Protein AF-A0A5C7PS45-F1 (afdb_monomer_lite)

pLDDT: mean 83.54, std 17.99, range [31.47, 98.75]

Radius of gyration: 21.87 Å; chains: 1; bounding box: 62×46×68 Å

Foldseek 3Di:
DDDDDDDPVVVVVVVVVVVVVVPPPDDDDDAAEDEQVVQADPQAGVLVVCQVPGDAAHEYEYDKQDEHEYAAAHEDQHAYEYDWAADPDNTFHEDEYEAQAAHYEHFHQDQPDPRHHEYEGYEYHNPAADDDQPREPYEYLHAYEYYNYEQEHHNHESYEQAQADDVRGRHAHAAYEAELYEQEHYNYESYHAAHARRYQYEYENYEQEQYLAEPYEAHYAEEYEAYAYEYELWNQVAFWAFDPLFIKGFPAQFPDFPLDQPDDVPNVVTIDTQDHPPVNDRDDADSSHHHDDGRDGHGGYANAEYDDQYQYEHEAYEYDGDGDAHAHYLNYEYEEHDGHHDPNHNYDYDDYDDDDDDDDPPPPPD

Structure (mmCIF, N/CA/C/O backbone):
data_AF-A0A5C7PS45-F1
#
_entry.id   AF-A0A5C7PS45-F1
#
loop_
_atom_site.group_PDB
_atom_site.id
_atom_site.type_symbol
_atom_site.label_atom_id
_atom_site.label_alt_id
_atom_site.label_comp_id
_atom_site.label_asym_id
_atom_site.label_entity_id
_atom_site.label_seq_id
_atom_site.pdbx_PDB_ins_code
_atom_site.Cartn_x
_atom_site.Cartn_y
_atom_site.Cartn_z
_atom_site.occupancy
_atom_site.B_iso_or_equiv
_atom_site.auth_seq_id
_atom_site.auth_comp_id
_atom_site.auth_asym_id
_atom_site.auth_atom_id
_atom_site.pdbx_PDB_model_num
ATOM 1 N N . MET A 1 1 ? 30.225 -11.547 35.684 1.00 38.16 1 MET A N 1
ATOM 2 C CA . MET A 1 1 ? 28.758 -11.353 35.704 1.00 38.16 1 MET A CA 1
ATOM 3 C C . MET A 1 1 ? 28.116 -12.435 34.855 1.00 38.16 1 MET A C 1
ATOM 5 O O . MET A 1 1 ? 28.439 -12.517 33.679 1.00 38.16 1 MET A O 1
ATOM 9 N N . LYS A 1 2 ? 27.278 -13.297 35.442 1.00 32.62 2 LYS A N 1
ATOM 10 C CA . LYS A 1 2 ? 26.478 -14.285 34.702 1.00 32.62 2 LYS A CA 1
ATOM 11 C C . LYS A 1 2 ? 25.115 -13.656 34.415 1.00 32.62 2 LYS A C 1
ATOM 13 O O . LYS A 1 2 ? 24.395 -13.343 35.356 1.00 32.62 2 LYS A O 1
ATOM 18 N N . TRP A 1 3 ? 24.790 -13.440 33.144 1.00 31.47 3 TRP A N 1
ATOM 19 C CA . TRP A 1 3 ? 23.446 -13.046 32.722 1.00 31.47 3 TRP A CA 1
ATOM 20 C C . TRP A 1 3 ? 22.553 -14.290 32.775 1.00 31.47 3 TRP A C 1
ATOM 22 O O . TRP A 1 3 ? 22.766 -15.242 32.026 1.00 31.47 3 TRP A O 1
ATOM 32 N N . GLN A 1 4 ? 21.617 -14.321 33.723 1.00 42.94 4 GLN A N 1
ATOM 33 C CA . GLN A 1 4 ? 20.593 -15.361 33.813 1.00 42.94 4 GLN A CA 1
ATOM 34 C C . GLN A 1 4 ? 19.422 -14.999 32.892 1.00 42.94 4 GLN A C 1
ATOM 36 O O . GLN A 1 4 ? 19.023 -13.840 32.808 1.00 42.94 4 GLN A O 1
ATOM 41 N N . GLY A 1 5 ? 18.931 -16.002 32.161 1.00 48.25 5 GLY A N 1
ATOM 42 C CA . GLY A 1 5 ? 18.000 -15.852 31.050 1.00 48.25 5 GLY A CA 1
ATOM 43 C C . GLY A 1 5 ? 16.661 -15.234 31.437 1.00 48.25 5 GLY A C 1
ATOM 44 O O . GLY A 1 5 ? 15.916 -15.787 32.242 1.00 48.25 5 GLY A O 1
ATOM 45 N N . ALA A 1 6 ? 16.328 -14.123 30.782 1.00 43.66 6 ALA A N 1
ATOM 46 C CA . ALA A 1 6 ? 14.948 -13.694 30.652 1.00 43.66 6 ALA A CA 1
ATOM 47 C C . ALA A 1 6 ? 14.239 -14.661 29.694 1.00 43.66 6 ALA A C 1
ATOM 49 O O . ALA A 1 6 ? 14.651 -14.841 28.547 1.00 43.66 6 ALA A O 1
ATOM 50 N N . THR A 1 7 ? 13.191 -15.319 30.176 1.00 48.12 7 THR A N 1
ATOM 51 C CA . THR A 1 7 ? 12.320 -16.160 29.357 1.00 48.12 7 THR A CA 1
ATOM 52 C C . THR A 1 7 ? 11.587 -15.303 28.319 1.00 48.12 7 THR A C 1
ATOM 54 O O . THR A 1 7 ? 11.204 -14.164 28.589 1.00 48.12 7 THR A O 1
ATOM 57 N N . LEU A 1 8 ? 11.371 -15.855 27.119 1.00 44.28 8 LEU A N 1
ATOM 58 C CA . LEU A 1 8 ? 10.708 -15.193 25.980 1.00 44.28 8 LEU A CA 1
ATOM 59 C C . LEU A 1 8 ? 9.324 -14.595 26.312 1.00 44.28 8 LEU A C 1
ATOM 61 O O . LEU A 1 8 ? 8.883 -13.658 25.652 1.00 44.28 8 LEU A O 1
ATOM 65 N N . THR A 1 9 ? 8.659 -15.075 27.364 1.00 47.56 9 THR A N 1
ATOM 66 C CA . THR A 1 9 ? 7.394 -14.524 27.871 1.00 47.56 9 THR A CA 1
ATOM 67 C C . THR A 1 9 ? 7.539 -13.136 28.504 1.00 47.56 9 THR A C 1
ATOM 69 O O . THR A 1 9 ? 6.601 -12.346 28.441 1.00 47.56 9 THR A O 1
ATOM 72 N N . GLY A 1 10 ? 8.711 -12.785 29.044 1.00 35.62 10 GLY A N 1
ATOM 73 C CA . GLY A 1 10 ? 8.975 -11.452 29.597 1.00 35.62 10 GLY A CA 1
ATOM 74 C C . GLY A 1 10 ? 9.122 -10.364 28.528 1.00 35.62 10 GLY A C 1
ATOM 75 O O . GLY A 1 10 ? 8.715 -9.225 28.749 1.00 35.62 10 GLY A O 1
ATOM 76 N N . LEU A 1 11 ? 9.638 -10.705 27.341 1.00 38.78 11 LEU A N 1
ATOM 77 C CA . LEU A 1 11 ? 9.857 -9.733 26.262 1.00 38.78 11 LEU A CA 1
ATOM 78 C C . LEU A 1 11 ? 8.542 -9.265 25.612 1.00 38.78 11 LEU A C 1
ATOM 80 O O . LEU A 1 11 ? 8.412 -8.094 25.263 1.00 38.78 11 LEU A O 1
ATOM 84 N N . ALA A 1 12 ? 7.546 -10.152 25.504 1.00 42.09 12 ALA A N 1
ATOM 85 C CA . ALA A 1 12 ? 6.223 -9.815 24.969 1.00 42.09 12 ALA A CA 1
ATOM 86 C C . ALA A 1 12 ? 5.455 -8.840 25.883 1.00 42.09 12 ALA A C 1
ATOM 88 O O . ALA A 1 12 ? 4.806 -7.912 25.401 1.00 42.09 12 ALA A O 1
ATOM 89 N N . VAL A 1 13 ? 5.594 -8.991 27.206 1.00 44.81 13 VAL A N 1
ATOM 90 C CA . VAL A 1 13 ? 5.000 -8.076 28.196 1.00 44.81 13 VAL A CA 1
ATOM 91 C C . VAL A 1 13 ? 5.688 -6.707 28.164 1.00 44.81 13 VAL A C 1
ATOM 93 O O . VAL A 1 13 ? 5.019 -5.684 28.285 1.00 44.81 13 VAL A O 1
ATOM 96 N N . ILE A 1 14 ? 7.003 -6.661 27.931 1.00 39.69 14 ILE A N 1
ATOM 97 C CA . ILE A 1 14 ? 7.761 -5.403 27.836 1.00 39.69 14 ILE A CA 1
ATOM 98 C C . ILE A 1 14 ? 7.433 -4.640 26.541 1.00 39.69 14 ILE A C 1
ATOM 100 O O . ILE A 1 14 ? 7.318 -3.418 26.585 1.00 39.69 14 ILE A O 1
ATOM 104 N N . MET A 1 15 ? 7.203 -5.326 25.416 1.00 42.59 15 MET A N 1
ATOM 105 C CA . MET A 1 15 ? 6.792 -4.693 24.150 1.00 42.59 15 MET A CA 1
ATOM 106 C C . MET A 1 15 ? 5.362 -4.128 24.226 1.00 42.59 15 MET A C 1
ATOM 108 O O . MET A 1 15 ? 5.131 -2.989 23.819 1.00 42.59 15 MET A O 1
ATOM 112 N N . ALA A 1 16 ? 4.424 -4.860 24.841 1.00 43.91 16 ALA A N 1
ATOM 113 C CA . ALA A 1 16 ? 3.079 -4.347 25.123 1.00 43.91 16 ALA A CA 1
ATOM 114 C C . ALA A 1 16 ? 3.107 -3.166 26.116 1.00 43.91 16 ALA A C 1
ATOM 116 O O . ALA A 1 16 ? 2.378 -2.187 25.954 1.00 43.91 16 ALA A O 1
ATOM 117 N N . ALA A 1 17 ? 4.004 -3.210 27.108 1.00 40.22 17 ALA A N 1
ATOM 118 C CA . ALA A 1 17 ? 4.204 -2.115 28.052 1.00 40.22 17 ALA A CA 1
ATOM 119 C C . ALA A 1 17 ? 4.862 -0.881 27.409 1.00 40.22 17 ALA A C 1
ATOM 121 O O . ALA A 1 17 ? 4.559 0.232 27.829 1.00 40.22 17 ALA A O 1
ATOM 122 N N . PHE A 1 18 ? 5.711 -1.035 26.385 1.00 41.31 18 PHE A N 1
ATOM 123 C CA . PHE A 1 18 ? 6.316 0.094 25.665 1.00 41.31 18 PHE A CA 1
ATOM 124 C C . PHE A 1 18 ? 5.315 0.806 24.744 1.00 41.31 18 PHE A C 1
ATOM 126 O O . PHE A 1 18 ? 5.336 2.033 24.662 1.00 41.31 18 PHE A O 1
ATOM 133 N N . ALA A 1 19 ? 4.385 0.062 24.133 1.00 46.75 19 ALA A N 1
ATOM 134 C CA . ALA A 1 19 ? 3.256 0.639 23.402 1.00 46.75 19 ALA A CA 1
ATOM 135 C C . ALA A 1 19 ? 2.286 1.397 24.334 1.00 46.75 19 ALA A C 1
ATOM 137 O O . ALA A 1 19 ? 1.741 2.430 23.955 1.00 46.75 19 ALA A O 1
ATOM 138 N N . ALA A 1 20 ? 2.117 0.934 25.578 1.00 44.28 20 ALA A N 1
ATOM 139 C CA . ALA A 1 20 ? 1.243 1.575 26.563 1.00 44.28 20 ALA A CA 1
ATOM 140 C C . ALA A 1 20 ? 1.893 2.758 27.317 1.00 44.28 20 ALA A C 1
ATOM 142 O O . ALA A 1 20 ? 1.200 3.708 27.686 1.00 44.28 20 ALA A O 1
ATOM 143 N N . ARG A 1 21 ? 3.215 2.745 27.559 1.00 40.50 21 ARG A N 1
ATOM 144 C CA . ARG A 1 21 ? 3.884 3.740 28.428 1.00 40.50 21 ARG A CA 1
ATOM 145 C C . ARG A 1 21 ? 3.955 5.151 27.853 1.00 40.50 21 ARG A C 1
ATOM 147 O O . ARG A 1 21 ? 3.977 6.099 28.630 1.00 40.50 21 ARG A O 1
ATOM 154 N N . ASN A 1 22 ? 3.943 5.311 26.532 1.00 45.28 22 ASN A N 1
ATOM 155 C CA . ASN A 1 22 ? 3.924 6.641 25.913 1.00 45.28 22 ASN A CA 1
ATOM 156 C C . ASN A 1 22 ? 2.526 7.292 25.899 1.00 45.28 22 ASN A C 1
ATOM 158 O O . ASN A 1 22 ? 2.398 8.429 25.454 1.00 45.28 22 ASN A O 1
ATOM 162 N N . TRP A 1 23 ? 1.490 6.609 26.405 1.00 45.97 23 TRP A N 1
ATOM 163 C CA . TRP A 1 23 ? 0.099 7.079 26.373 1.00 45.97 23 TRP A CA 1
ATOM 164 C C . TRP A 1 23 ? -0.382 7.695 27.704 1.00 45.97 23 TRP A C 1
ATOM 166 O O . TRP A 1 23 ? -1.391 8.391 27.740 1.00 45.97 23 TRP A O 1
ATOM 176 N N . GLN A 1 24 ? 0.320 7.494 28.824 1.00 39.88 24 GLN A N 1
ATOM 177 C CA . GLN A 1 24 ? -0.230 7.828 30.151 1.00 39.88 24 GLN A CA 1
ATOM 178 C C . GLN A 1 24 ? -0.159 9.302 30.577 1.00 39.88 24 GLN A C 1
ATOM 180 O O . GLN A 1 24 ? -0.665 9.640 31.645 1.00 39.88 24 GLN A O 1
ATOM 185 N N . ASN A 1 25 ? 0.394 10.203 29.768 1.00 42.62 25 ASN A N 1
ATOM 186 C CA . ASN A 1 25 ? 0.432 11.618 30.124 1.00 42.62 25 ASN A CA 1
ATOM 187 C C . ASN A 1 25 ? -0.616 12.396 29.314 1.00 42.62 25 ASN A C 1
ATOM 189 O O . ASN A 1 25 ? -0.361 12.683 28.152 1.00 42.62 25 ASN A O 1
ATOM 193 N N . THR A 1 26 ? -1.724 12.759 29.989 1.00 48.12 26 THR A N 1
ATOM 194 C CA . THR A 1 26 ? -2.664 13.888 29.734 1.00 48.12 26 THR A CA 1
ATOM 195 C C . THR A 1 26 ? -4.142 13.651 29.336 1.00 48.12 26 THR A C 1
ATOM 197 O O . THR A 1 26 ? -4.731 14.544 28.730 1.00 48.12 26 THR A O 1
ATOM 200 N N . SER A 1 27 ? -4.843 12.585 29.763 1.00 46.34 27 SER A N 1
ATOM 201 C CA . SER A 1 27 ? -6.331 12.634 29.734 1.00 46.34 27 SER A CA 1
ATOM 202 C C . SER A 1 27 ? -7.033 11.913 30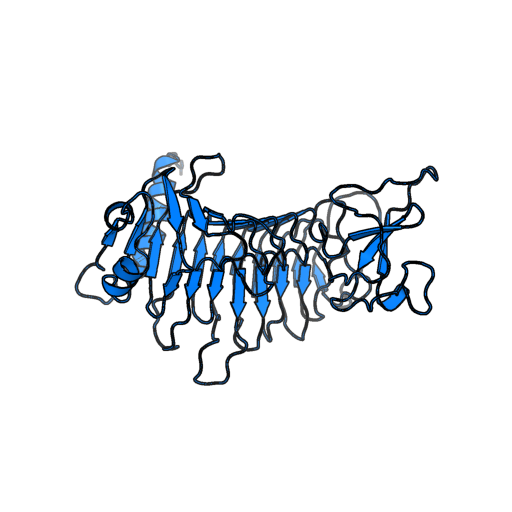.902 1.00 46.34 27 SER A C 1
ATOM 204 O O . SER A 1 27 ? -6.589 10.824 31.266 1.00 46.34 27 SER A O 1
ATOM 206 N N . PRO A 1 28 ? -8.110 12.475 31.512 1.00 52.91 28 PRO A N 1
ATOM 207 C CA . PRO A 1 28 ? -8.636 12.027 32.809 1.00 52.91 28 PRO A CA 1
ATOM 208 C C . PRO A 1 28 ? -9.680 10.901 32.754 1.00 52.91 28 PRO A C 1
ATOM 210 O O . PRO A 1 28 ? -10.207 10.529 33.798 1.00 52.91 28 PRO A O 1
ATOM 213 N N . LEU A 1 29 ? -10.003 10.338 31.588 1.00 51.06 29 LEU A N 1
ATOM 214 C CA . LEU A 1 29 ? -10.865 9.156 31.492 1.00 51.06 29 LEU A CA 1
ATOM 215 C C . LEU A 1 29 ? -10.304 8.195 30.440 1.00 51.06 29 LEU A C 1
ATOM 217 O O . LEU A 1 29 ? -9.906 8.656 29.367 1.00 51.06 29 LEU A O 1
ATOM 221 N N . PRO A 1 30 ? -10.261 6.877 30.718 1.00 63.25 30 PRO A N 1
ATOM 222 C CA . PRO A 1 30 ? -9.854 5.908 29.716 1.00 63.25 30 PRO A CA 1
ATOM 223 C C . PRO A 1 30 ? -10.794 6.036 28.510 1.00 63.25 30 PRO A C 1
ATOM 225 O O . PRO A 1 30 ? -12.012 6.144 28.697 1.00 63.25 30 PRO A O 1
ATOM 228 N N . PRO A 1 31 ? -10.259 6.075 27.280 1.00 73.19 31 PRO A N 1
ATOM 229 C CA . PRO A 1 31 ? -11.085 6.193 26.090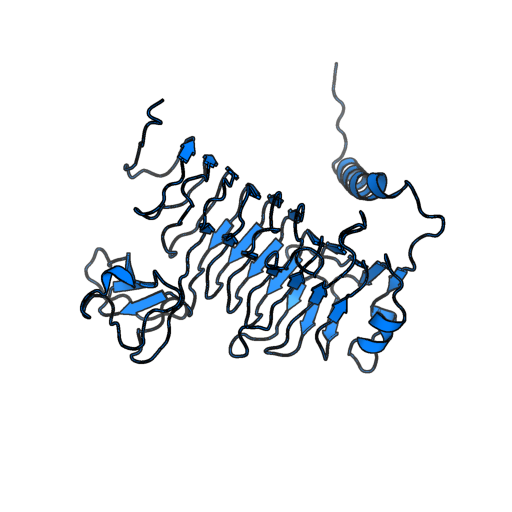 1.00 73.19 31 PRO A CA 1
ATOM 230 C C . PRO A 1 31 ? -12.139 5.083 26.070 1.00 73.19 31 PRO A C 1
ATOM 232 O O . PRO A 1 31 ? -11.858 3.939 26.425 1.00 73.19 31 PRO A O 1
ATOM 235 N N . LYS A 1 32 ? -13.372 5.425 25.675 1.00 85.06 32 LYS A N 1
ATOM 236 C CA . LYS A 1 32 ? -14.466 4.452 25.569 1.00 85.06 32 LYS A CA 1
ATOM 237 C C . LYS A 1 32 ? -14.036 3.337 24.612 1.00 85.06 32 LYS A C 1
ATOM 239 O O . LYS A 1 32 ? -13.832 3.589 23.422 1.00 85.06 32 LYS A O 1
ATOM 244 N N . THR A 1 33 ? -13.938 2.119 25.134 1.00 90.69 33 THR A N 1
ATOM 245 C CA . THR A 1 33 ? -13.694 0.918 24.334 1.00 90.69 33 THR A CA 1
ATOM 246 C C . THR A 1 33 ? -15.015 0.377 23.800 1.00 90.69 33 THR A C 1
ATOM 248 O O . THR A 1 33 ? -15.945 0.084 24.550 1.00 90.69 33 THR A O 1
ATOM 251 N N . ALA A 1 34 ? -15.094 0.249 22.485 1.00 92.38 34 ALA A N 1
ATOM 252 C CA . ALA A 1 34 ? -16.178 -0.343 21.731 1.00 92.38 34 ALA A CA 1
ATOM 253 C C . ALA A 1 34 ? -15.747 -1.736 21.252 1.00 92.38 34 ALA A C 1
ATOM 255 O O . ALA A 1 34 ? -14.860 -1.860 20.411 1.00 92.38 34 ALA A O 1
ATOM 256 N N . PHE A 1 35 ? -16.386 -2.790 21.758 1.00 95.38 35 PHE A N 1
ATOM 257 C CA . PHE A 1 35 ? -16.250 -4.121 21.163 1.00 95.38 35 PHE A CA 1
ATOM 258 C C . PHE A 1 35 ? -17.046 -4.166 19.862 1.00 95.38 35 PHE A C 1
ATOM 260 O O . PHE A 1 35 ? -18.246 -3.883 19.873 1.00 95.38 35 PHE A O 1
ATOM 267 N N . LEU A 1 36 ? -16.393 -4.499 18.746 1.00 95.38 36 LEU A N 1
ATOM 268 C CA . LEU A 1 36 ? -17.014 -4.440 17.420 1.00 95.38 36 LEU A CA 1
ATOM 269 C C . LEU A 1 36 ? -18.217 -5.389 17.294 1.00 95.38 36 LEU A C 1
ATOM 271 O O . LEU A 1 36 ? -19.176 -5.069 16.596 1.00 95.38 36 LEU A O 1
ATOM 275 N N . ASP A 1 37 ? -18.213 -6.498 18.038 1.00 96.00 37 ASP A N 1
ATOM 276 C CA . ASP A 1 37 ? -19.312 -7.473 18.098 1.00 96.00 37 ASP A CA 1
ATOM 277 C C . ASP A 1 37 ? -20.650 -6.842 18.512 1.00 96.00 37 ASP A C 1
ATOM 279 O O . ASP A 1 37 ? -21.701 -7.218 17.998 1.00 96.00 37 ASP A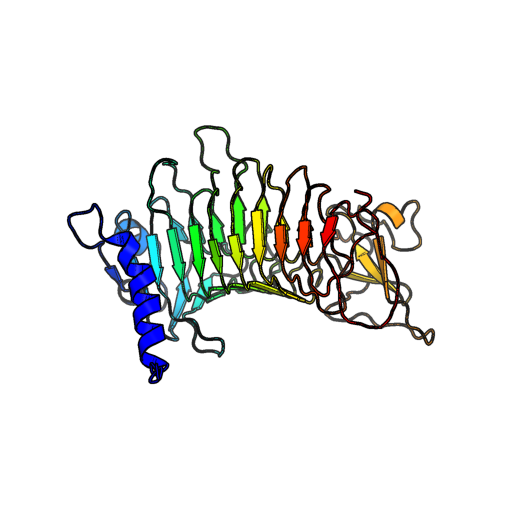 O 1
ATOM 283 N N . ASN A 1 38 ? -20.619 -5.812 19.364 1.00 96.38 38 ASN A N 1
ATOM 284 C CA . ASN A 1 38 ? -21.822 -5.108 19.827 1.00 96.38 38 ASN A CA 1
ATOM 285 C C . ASN A 1 38 ? -22.481 -4.242 18.739 1.00 96.38 38 ASN A C 1
ATOM 287 O O . ASN A 1 38 ? -23.581 -3.718 18.939 1.00 96.38 38 ASN A O 1
ATOM 291 N N . TYR A 1 39 ? -21.805 -4.079 17.603 1.00 96.31 39 TYR A N 1
ATOM 292 C CA . TYR A 1 39 ? -22.283 -3.346 16.435 1.00 96.31 39 TYR A CA 1
ATOM 293 C C . TYR A 1 39 ? -22.624 -4.289 15.280 1.00 96.31 39 TYR A C 1
ATOM 295 O O . TYR A 1 39 ? -22.857 -3.819 14.171 1.00 96.31 39 TYR A O 1
ATOM 303 N N . VAL A 1 40 ? -22.648 -5.607 15.502 1.00 96.06 40 VAL A N 1
ATOM 304 C CA . VAL A 1 40 ? -23.059 -6.577 14.486 1.00 96.06 40 VAL A CA 1
ATOM 305 C C . VAL A 1 40 ? -24.552 -6.860 14.614 1.00 96.06 40 VAL A C 1
ATOM 307 O O . VAL A 1 40 ? -25.042 -7.296 15.651 1.00 96.06 40 VAL A O 1
ATOM 310 N N . SER A 1 41 ? -25.280 -6.658 13.521 1.00 95.62 41 SER A N 1
ATOM 311 C CA . SER A 1 41 ? -26.713 -6.911 13.415 1.00 95.62 41 SER A CA 1
ATOM 312 C C . SER A 1 41 ? -27.002 -7.577 12.080 1.00 95.62 41 SER A C 1
ATOM 314 O O . SER A 1 41 ? -26.505 -7.156 11.035 1.00 95.62 41 SER A O 1
ATOM 316 N N . LYS A 1 42 ? -27.771 -8.672 12.107 1.00 95.12 42 LYS A N 1
ATOM 317 C CA . LYS A 1 42 ? -28.076 -9.486 10.913 1.00 95.12 42 LYS A CA 1
ATOM 318 C C . LYS A 1 42 ? -26.809 -9.920 10.148 1.00 95.12 42 LYS A C 1
ATOM 320 O O . LYS A 1 42 ? -26.791 -9.944 8.921 1.00 95.12 42 LYS A O 1
ATOM 325 N N . GLY A 1 43 ? -25.744 -10.241 10.890 1.00 94.25 43 GLY A N 1
ATOM 326 C CA . GLY A 1 43 ? -24.464 -10.709 10.346 1.00 94.25 43 GLY A CA 1
ATOM 327 C C . GLY A 1 43 ? -23.584 -9.623 9.716 1.00 94.25 43 GLY A C 1
ATOM 328 O O . GLY A 1 43 ? -22.617 -9.954 9.037 1.00 94.25 43 GLY A O 1
ATOM 329 N N . GLN A 1 44 ? -23.908 -8.342 9.900 1.00 96.25 44 GLN A N 1
ATOM 330 C CA . GLN A 1 44 ? -23.175 -7.221 9.307 1.00 96.25 44 GLN A CA 1
ATOM 331 C C . GLN A 1 44 ? -22.909 -6.133 10.343 1.00 96.25 44 GLN A C 1
ATOM 333 O O . GLN A 1 44 ? -23.703 -5.939 11.261 1.00 96.25 44 GLN A O 1
ATOM 338 N N . VAL A 1 45 ? -21.805 -5.406 10.187 1.00 96.75 45 VAL A N 1
ATOM 339 C CA . VAL A 1 45 ? -21.478 -4.270 11.054 1.00 96.75 45 VAL A CA 1
ATOM 340 C C . VAL A 1 45 ? -22.373 -3.076 10.716 1.00 96.75 45 VAL A C 1
ATOM 342 O O . VAL A 1 45 ? -22.452 -2.632 9.569 1.00 96.75 45 VAL A O 1
ATOM 345 N N . GLU A 1 46 ? -23.011 -2.508 11.733 1.00 97.06 46 GLU A N 1
ATOM 346 C CA . GLU A 1 46 ? -23.777 -1.265 11.680 1.00 97.06 46 GLU A CA 1
ATOM 347 C C . GLU A 1 46 ? -22.829 -0.051 11.695 1.00 97.06 46 GLU A C 1
ATOM 349 O O . GLU A 1 46 ? -22.735 0.684 12.679 1.00 97.06 46 GLU A O 1
ATOM 354 N N . SER A 1 47 ? -22.110 0.173 10.588 1.00 96.19 47 SER A N 1
ATOM 355 C CA . SER A 1 47 ? -21.082 1.222 10.452 1.00 96.19 47 SER A CA 1
ATOM 356 C C . SER A 1 47 ? -21.527 2.606 10.938 1.00 96.19 47 SER A C 1
ATOM 358 O O . SER A 1 47 ? -20.769 3.287 11.623 1.00 96.19 47 SER A O 1
ATOM 360 N N . ALA A 1 48 ? -22.755 3.025 10.614 1.00 96.31 48 ALA A N 1
ATOM 361 C CA . ALA A 1 48 ? -23.279 4.332 11.016 1.00 96.31 48 ALA A CA 1
ATOM 362 C C . ALA A 1 48 ? -23.402 4.468 12.542 1.00 96.31 48 ALA A C 1
ATOM 364 O O . ALA A 1 48 ? -23.036 5.501 13.100 1.00 96.31 48 ALA A O 1
ATOM 365 N N . ARG A 1 49 ? -23.867 3.411 13.218 1.00 96.75 49 ARG A N 1
ATOM 366 C CA . ARG A 1 49 ? -23.998 3.377 14.677 1.00 96.75 49 ARG A CA 1
ATOM 367 C C . ARG A 1 49 ? -22.627 3.388 15.349 1.00 96.75 49 ARG A C 1
ATOM 369 O O . ARG A 1 49 ? -22.404 4.188 16.251 1.00 96.75 49 ARG A O 1
ATOM 376 N N . LEU A 1 50 ? -21.695 2.566 14.858 1.00 96.19 50 LEU A N 1
ATOM 377 C CA . LEU A 1 50 ? -20.311 2.545 15.339 1.00 96.19 50 LEU A CA 1
ATOM 378 C C . LEU A 1 50 ? -19.672 3.938 15.276 1.00 96.19 50 LEU A C 1
ATOM 380 O O . LEU A 1 50 ? -19.143 4.417 16.274 1.00 96.19 50 LEU A O 1
ATOM 384 N N . LEU A 1 51 ? -19.752 4.605 14.122 1.00 95.06 51 LEU A N 1
ATOM 385 C CA . LEU A 1 51 ? -19.151 5.927 13.923 1.00 95.06 51 LEU A CA 1
ATOM 386 C C . LEU A 1 51 ? -19.823 7.023 14.768 1.00 95.06 51 LEU A C 1
ATOM 388 O O . LEU A 1 51 ? -19.143 7.944 15.222 1.00 95.06 51 LEU A O 1
ATOM 392 N N . ALA A 1 52 ? -21.137 6.930 14.998 1.00 95.44 52 ALA A N 1
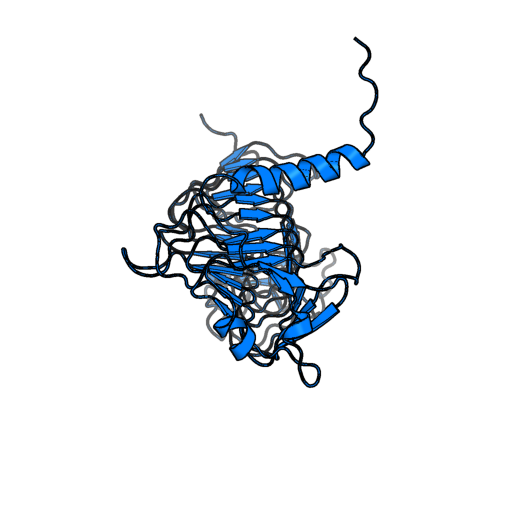ATOM 393 C CA . ALA A 1 52 ? -21.871 7.882 15.830 1.00 95.44 52 ALA A CA 1
ATOM 394 C C . ALA A 1 52 ? -21.526 7.748 17.324 1.00 95.44 52 ALA A C 1
ATOM 396 O O . ALA A 1 52 ? -21.379 8.754 18.018 1.00 95.44 52 ALA A O 1
ATOM 397 N N . GLU A 1 53 ? -21.375 6.516 17.818 1.00 95.31 53 GLU A N 1
ATOM 398 C CA . GLU A 1 53 ? -21.155 6.230 19.241 1.00 95.31 53 GLU A CA 1
ATOM 399 C C . GLU A 1 53 ? -19.681 6.271 19.678 1.00 95.31 53 GLU A C 1
ATOM 401 O O . GLU A 1 53 ? -19.405 6.264 20.889 1.00 95.31 53 GLU A O 1
ATOM 406 N N . LEU A 1 54 ? -18.745 6.288 18.722 1.00 92.81 54 LEU A N 1
ATOM 407 C CA . LEU A 1 54 ? -17.310 6.332 18.984 1.00 92.81 54 LEU A CA 1
ATOM 408 C C . LEU A 1 54 ? -16.845 7.780 19.269 1.00 92.81 54 LEU A C 1
ATOM 410 O O . LEU A 1 54 ? -16.972 8.668 18.407 1.00 92.81 54 LEU A O 1
ATOM 414 N N . PRO A 1 55 ? -16.312 8.060 20.473 1.00 92.19 55 PRO A N 1
ATOM 415 C CA . PRO A 1 55 ? -15.740 9.366 20.787 1.00 92.19 55 PRO A CA 1
ATOM 416 C C . PRO A 1 55 ? -14.381 9.559 20.098 1.00 92.19 55 PRO A C 1
ATOM 418 O O . PRO A 1 55 ? -13.803 8.611 19.568 1.00 92.19 55 PRO A O 1
ATOM 421 N N . ASP A 1 56 ? -13.862 10.789 20.116 1.00 90.38 56 ASP A N 1
ATOM 422 C CA . ASP A 1 56 ? -12.472 11.031 19.711 1.00 90.38 56 ASP A CA 1
ATOM 423 C C . ASP A 1 56 ? -11.515 10.302 20.662 1.00 90.38 56 ASP A C 1
ATOM 425 O O . ASP A 1 56 ? -11.729 10.282 21.875 1.00 90.38 56 ASP A O 1
ATOM 429 N N . GLY A 1 57 ? -10.506 9.645 20.096 1.00 90.06 57 GLY A N 1
ATOM 430 C CA . GLY A 1 57 ? -9.597 8.751 20.807 1.00 90.06 57 GLY A CA 1
ATOM 431 C C . GLY A 1 57 ? -10.226 7.411 21.195 1.00 90.06 57 GLY A C 1
ATOM 432 O O . GLY A 1 57 ? -9.619 6.664 21.959 1.00 90.06 57 GLY A O 1
ATOM 433 N N . GLY A 1 58 ? -11.435 7.100 20.713 1.00 92.81 58 GLY A N 1
ATOM 434 C CA . GLY A 1 58 ? -12.125 5.848 21.013 1.00 92.81 58 GLY A CA 1
ATOM 435 C C . GLY A 1 58 ? -11.343 4.616 20.549 1.00 92.81 58 GLY A C 1
ATOM 436 O O . GLY A 1 58 ? -10.590 4.662 19.575 1.00 92.81 58 GLY A O 1
ATOM 437 N N . VAL A 1 59 ? -11.547 3.492 21.238 1.00 95.50 59 VAL A N 1
ATOM 438 C CA . VAL A 1 59 ? -10.889 2.219 20.911 1.00 95.50 59 VAL A CA 1
ATOM 439 C C . VAL A 1 59 ? -11.920 1.255 20.338 1.00 95.50 59 VAL A C 1
ATOM 441 O O . VAL A 1 59 ? -12.934 1.004 20.978 1.00 95.50 59 VAL A O 1
ATOM 444 N N . ILE A 1 60 ? -11.669 0.688 19.163 1.00 96.81 60 ILE A N 1
ATOM 445 C CA . ILE A 1 60 ? -12.426 -0.430 18.598 1.00 96.81 60 ILE A CA 1
ATOM 446 C C . ILE A 1 60 ? -11.633 -1.705 18.863 1.00 96.81 60 ILE A C 1
ATOM 448 O O . ILE A 1 60 ? -10.538 -1.871 18.330 1.00 96.81 60 ILE A O 1
ATOM 452 N N . GLN A 1 61 ? -12.191 -2.616 19.654 1.00 97.06 61 GLN A N 1
ATOM 453 C CA . GLN A 1 61 ? -11.601 -3.925 19.913 1.00 97.06 61 GLN A CA 1
ATOM 454 C C . GLN A 1 61 ? -12.390 -5.007 19.176 1.00 97.06 61 GLN A C 1
ATOM 456 O O . GLN A 1 61 ? -13.611 -5.099 19.304 1.00 97.06 61 GLN A O 1
ATOM 461 N N . CYS A 1 62 ? -11.691 -5.819 18.394 1.00 96.12 62 CYS A N 1
ATOM 462 C CA . CYS A 1 62 ? -12.282 -6.906 17.623 1.00 96.12 62 CYS A CA 1
ATOM 463 C C . CYS A 1 62 ? -12.048 -8.252 18.308 1.00 96.12 62 CYS A C 1
ATOM 465 O O . CYS A 1 62 ? -11.040 -8.437 18.990 1.00 96.12 62 CYS A O 1
ATOM 467 N N . SER A 1 63 ? -12.939 -9.211 18.080 1.00 94.38 63 SER A N 1
ATOM 468 C CA . SER A 1 63 ? -12.737 -10.587 18.520 1.00 94.38 63 SER A CA 1
ATOM 469 C C . SER A 1 63 ? -11.702 -11.312 17.641 1.00 94.38 63 SER A C 1
ATOM 471 O O . SER A 1 63 ? -11.680 -11.119 16.418 1.00 94.38 63 SER A O 1
ATOM 473 N N . PRO A 1 64 ? -10.835 -12.166 18.225 1.00 91.81 64 PRO A N 1
ATOM 474 C CA . PRO A 1 64 ? -9.870 -12.952 17.462 1.00 91.81 64 PRO A CA 1
ATOM 475 C C . PRO A 1 64 ? -10.535 -13.812 16.386 1.00 91.81 64 PRO A C 1
ATOM 477 O O . PRO A 1 64 ? -11.643 -14.307 16.586 1.00 91.81 64 PRO A O 1
ATOM 480 N N . ALA A 1 65 ? -9.844 -14.018 15.258 1.00 88.94 65 ALA A N 1
ATOM 481 C CA . ALA A 1 65 ? -10.283 -14.890 14.161 1.00 88.94 65 ALA A CA 1
ATOM 482 C C . ALA A 1 65 ? -11.730 -14.655 13.669 1.00 88.94 65 ALA A C 1
ATOM 484 O O . ALA A 1 65 ? -12.369 -15.567 13.146 1.00 88.94 65 ALA A O 1
ATOM 485 N N . THR A 1 66 ? -12.255 -13.441 13.847 1.00 94.81 66 THR A N 1
ATOM 486 C CA . THR A 1 66 ? -13.628 -13.084 13.476 1.00 94.81 66 THR A CA 1
ATOM 487 C C . THR A 1 66 ? -13.646 -12.351 12.140 1.00 94.81 66 THR A C 1
ATOM 489 O O . THR A 1 66 ? -12.787 -11.509 11.872 1.00 94.81 66 THR A O 1
ATOM 492 N N . VAL A 1 67 ? -14.639 -12.667 11.303 1.00 95.88 67 VAL A N 1
ATOM 493 C CA . VAL A 1 67 ? -14.894 -11.976 10.035 1.00 95.88 67 VAL A CA 1
ATOM 494 C C . VAL A 1 67 ? -16.050 -11.000 10.223 1.00 95.88 67 VAL A C 1
ATOM 496 O O . VAL A 1 67 ? -17.190 -11.406 10.439 1.00 95.88 67 VAL A O 1
ATOM 499 N N . TYR A 1 68 ? -15.758 -9.712 10.097 1.00 97.38 68 TYR A N 1
ATOM 500 C CA . TYR A 1 68 ? -16.732 -8.631 10.139 1.00 97.38 68 TYR A CA 1
ATOM 501 C C . TYR A 1 68 ? -17.093 -8.206 8.720 1.00 97.38 68 TYR A C 1
ATOM 503 O O . TYR A 1 68 ? -16.227 -7.795 7.946 1.00 97.38 68 TYR A O 1
ATOM 511 N N . LEU A 1 69 ? -18.377 -8.312 8.376 1.00 97.62 69 LEU A N 1
ATOM 512 C CA . LEU A 1 69 ? -18.895 -7.919 7.068 1.00 97.62 69 LEU A CA 1
ATOM 513 C C . LEU A 1 69 ? -19.377 -6.469 7.108 1.00 97.62 69 LEU A C 1
ATOM 515 O O . LEU A 1 69 ? -20.304 -6.135 7.849 1.00 97.62 69 LEU A O 1
ATOM 519 N N . PHE A 1 70 ? -18.787 -5.622 6.274 1.00 97.06 70 PHE A N 1
ATOM 520 C CA . PHE A 1 70 ? -19.168 -4.222 6.130 1.00 97.06 70 PHE A CA 1
ATOM 521 C C . PHE A 1 70 ? -20.030 -4.025 4.880 1.00 97.06 70 PHE A C 1
ATOM 523 O O . PHE A 1 70 ? -19.792 -4.642 3.845 1.00 97.06 70 PHE A O 1
ATOM 530 N N . LYS A 1 71 ? -21.035 -3.143 4.959 1.00 95.38 71 LYS A N 1
ATOM 531 C CA . LYS A 1 71 ? -21.811 -2.701 3.780 1.00 95.38 71 LYS A CA 1
ATOM 532 C C . LYS A 1 71 ? -21.222 -1.478 3.096 1.00 95.38 71 LYS A C 1
ATOM 534 O O . LYS A 1 71 ? -21.502 -1.236 1.928 1.00 95.38 71 LYS A O 1
ATOM 539 N N . THR A 1 72 ? -20.483 -0.674 3.847 1.00 95.06 72 THR A N 1
ATOM 540 C CA . THR A 1 72 ? -19.980 0.626 3.413 1.00 95.06 72 THR A CA 1
ATOM 541 C C . THR A 1 72 ? -18.577 0.844 3.966 1.00 95.06 72 THR A C 1
ATOM 543 O O . THR A 1 72 ? -18.290 0.342 5.059 1.00 95.06 72 THR A O 1
ATOM 546 N N . PRO A 1 73 ? -17.735 1.637 3.280 1.00 95.38 73 PRO A N 1
ATOM 547 C CA . PRO A 1 73 ? -16.468 2.094 3.837 1.00 95.38 73 PRO A CA 1
ATOM 548 C C . PRO A 1 73 ? -16.658 2.771 5.199 1.00 95.38 73 PRO A C 1
ATOM 550 O O . PRO A 1 73 ? -17.677 3.431 5.433 1.00 95.38 73 PRO A O 1
ATOM 553 N N . LEU A 1 74 ? -15.661 2.671 6.076 1.00 96.62 74 LEU A N 1
ATOM 554 C CA . LEU A 1 74 ? -15.639 3.426 7.331 1.00 96.62 74 LEU A CA 1
ATOM 555 C C . LEU A 1 74 ? -14.864 4.723 7.147 1.00 96.62 74 LEU A C 1
ATOM 557 O O . LEU A 1 74 ? -13.728 4.710 6.680 1.00 96.62 74 LEU A O 1
ATOM 561 N N . ARG A 1 75 ? -15.460 5.841 7.559 1.00 95.88 75 ARG A N 1
ATOM 562 C CA . ARG A 1 75 ? -14.834 7.161 7.469 1.00 95.88 75 ARG A CA 1
ATOM 563 C C . ARG A 1 75 ? -14.685 7.759 8.858 1.00 95.88 75 ARG A C 1
ATOM 565 O O . ARG A 1 75 ? -15.663 8.211 9.449 1.00 95.88 75 ARG A O 1
ATOM 572 N N . PHE A 1 76 ? -13.463 7.751 9.369 1.00 93.75 76 PHE A N 1
ATOM 573 C CA . PHE A 1 76 ? -13.118 8.318 10.662 1.00 93.75 76 PHE A CA 1
ATOM 574 C C . PHE A 1 76 ? -12.650 9.763 10.488 1.00 93.75 76 PHE A C 1
ATOM 576 O O . PHE A 1 76 ? -11.653 10.049 9.824 1.00 93.75 76 PHE A O 1
ATOM 583 N N . THR A 1 77 ? -13.385 10.683 11.108 1.00 91.88 77 THR A N 1
ATOM 584 C CA . THR A 1 77 ? -13.028 12.108 11.215 1.00 91.88 77 THR A CA 1
ATOM 585 C C . THR A 1 77 ? -12.433 12.461 12.579 1.00 91.88 77 THR A C 1
ATOM 587 O O . THR A 1 77 ? -12.022 13.596 12.799 1.00 91.88 77 THR A O 1
ATOM 590 N N . LYS A 1 78 ? -12.372 11.480 13.484 1.00 89.69 78 LYS A N 1
ATOM 591 C CA . LYS A 1 78 ? -11.803 11.554 14.833 1.00 89.69 78 LYS A CA 1
ATOM 592 C C . LYS A 1 78 ? -10.651 10.552 14.937 1.00 89.69 78 LYS A C 1
ATOM 594 O O . LYS A 1 78 ? -10.608 9.613 14.143 1.00 89.69 78 LYS A O 1
ATOM 599 N N . SER A 1 79 ? -9.751 10.726 15.906 1.00 90.94 79 SER A N 1
ATOM 600 C CA . SER A 1 79 ? -8.752 9.692 16.201 1.00 90.94 79 SER A CA 1
ATOM 601 C C . SER A 1 79 ? -9.431 8.431 16.709 1.00 90.94 79 SER A C 1
ATOM 603 O O . SER A 1 79 ? -10.395 8.485 17.477 1.00 90.94 79 SER A O 1
ATOM 605 N N . VAL A 1 80 ? -8.917 7.295 16.261 1.00 93.88 80 VAL A N 1
ATOM 606 C CA . VAL A 1 80 ? -9.382 5.978 16.670 1.00 93.88 80 VAL A CA 1
ATOM 607 C C . VAL A 1 80 ? -8.199 5.034 16.802 1.00 93.88 80 VAL A C 1
ATOM 609 O O . VAL A 1 80 ? -7.250 5.083 16.017 1.00 93.88 80 VAL A O 1
ATOM 612 N N . THR A 1 81 ? -8.299 4.141 17.778 1.00 95.44 81 THR A N 1
ATOM 613 C CA . THR A 1 81 ? -7.428 2.976 17.898 1.00 95.44 81 THR A CA 1
ATOM 614 C C . THR A 1 81 ? -8.225 1.733 17.529 1.00 95.44 81 THR A C 1
ATOM 616 O O . THR A 1 81 ? -9.215 1.424 18.180 1.00 95.44 81 THR A O 1
ATOM 619 N N . ILE A 1 82 ? -7.817 1.013 16.491 1.00 96.44 82 ILE A N 1
ATOM 620 C CA . ILE A 1 82 ? -8.442 -0.226 16.026 1.00 96.44 82 ILE A CA 1
ATOM 621 C C . ILE A 1 82 ? -7.509 -1.382 16.371 1.00 96.44 82 ILE A C 1
ATOM 623 O O . ILE A 1 82 ? -6.387 -1.453 15.868 1.00 96.44 82 ILE A O 1
ATOM 627 N N . LEU A 1 83 ? -7.983 -2.286 17.222 1.00 96.62 83 LEU A N 1
ATOM 628 C CA . LEU A 1 83 ? -7.237 -3.438 17.707 1.00 96.62 83 LEU A CA 1
ATOM 629 C C . LEU A 1 83 ? -7.909 -4.717 17.227 1.00 96.62 83 LEU A C 1
ATOM 631 O O . LEU A 1 83 ? -9.009 -5.070 17.662 1.00 96.62 83 LEU A O 1
ATOM 635 N N . GLY A 1 84 ? -7.232 -5.400 16.319 1.00 94.75 84 GLY A N 1
ATOM 636 C CA . GLY A 1 84 ? -7.538 -6.758 15.918 1.00 94.75 84 GLY A CA 1
ATOM 637 C C . GLY A 1 84 ? -6.554 -7.761 16.487 1.00 94.75 84 GLY A C 1
ATOM 638 O O . GLY A 1 84 ? -5.709 -7.468 17.331 1.00 94.75 84 GLY A O 1
ATOM 639 N N . PHE A 1 85 ? -6.662 -8.966 15.957 1.00 89.88 85 PHE A N 1
ATOM 640 C CA . PHE A 1 85 ? -5.718 -10.044 16.168 1.00 89.88 85 PHE A CA 1
ATOM 641 C C . PHE A 1 85 ? -5.223 -10.477 14.801 1.00 89.88 85 PHE A C 1
ATOM 643 O O . PHE A 1 85 ? -6.013 -11.010 14.029 1.00 89.88 85 PHE A O 1
ATOM 650 N N . SER A 1 86 ? -3.945 -10.275 14.491 1.00 74.94 86 SER A N 1
ATOM 651 C CA . SER A 1 86 ? -3.337 -10.814 13.275 1.00 74.94 86 SER A CA 1
ATOM 652 C C . SER A 1 86 ? -2.273 -11.825 13.651 1.00 74.94 86 SER A C 1
ATOM 654 O O . SER A 1 86 ? -1.440 -11.593 14.525 1.00 74.94 86 SER A O 1
ATOM 656 N N . THR A 1 87 ? -2.322 -12.968 12.983 1.00 69.31 87 THR A N 1
ATOM 657 C CA . THR A 1 87 ? -1.220 -13.925 12.950 1.00 69.31 87 THR A CA 1
ATOM 658 C C . THR A 1 87 ? -0.969 -14.262 11.490 1.00 69.31 87 THR A C 1
ATOM 660 O O . THR A 1 87 ? -1.857 -14.127 10.651 1.00 69.31 87 THR A O 1
ATOM 663 N N . THR A 1 88 ? 0.224 -14.742 11.165 1.00 56.75 88 THR A N 1
ATOM 664 C CA . THR A 1 88 ? 0.600 -15.113 9.792 1.00 56.75 88 THR A CA 1
ATOM 665 C C . THR A 1 88 ? -0.201 -16.293 9.213 1.00 56.75 88 THR A C 1
ATOM 667 O O . THR A 1 88 ? 0.018 -16.661 8.062 1.00 56.75 88 THR A O 1
ATOM 670 N N . ALA A 1 89 ? -1.139 -16.888 9.962 1.00 52.06 89 ALA A N 1
ATOM 671 C CA . ALA A 1 89 ? -1.871 -18.090 9.570 1.00 52.06 89 ALA A CA 1
ATOM 672 C C . ALA A 1 89 ? -3.378 -17.967 9.847 1.00 52.06 89 ALA A C 1
ATOM 674 O O . ALA A 1 89 ? -3.771 -18.121 10.995 1.00 52.06 89 ALA A O 1
ATOM 675 N N . ASN A 1 90 ? -4.205 -17.736 8.810 1.00 59.31 90 ASN A N 1
ATOM 676 C CA . ASN A 1 90 ? -5.675 -17.939 8.696 1.00 59.31 90 ASN A CA 1
ATOM 677 C C . ASN A 1 90 ? -6.594 -17.610 9.902 1.00 59.31 90 ASN A C 1
ATOM 679 O O . ASN A 1 90 ? -7.762 -17.988 9.909 1.00 59.31 90 ASN A O 1
ATOM 683 N N . ARG A 1 91 ? -6.094 -16.927 10.929 1.00 65.56 91 ARG A N 1
ATOM 684 C CA . ARG A 1 91 ? -6.760 -16.654 12.211 1.00 65.56 91 ARG A CA 1
ATOM 685 C C . ARG A 1 91 ? -6.807 -15.159 12.499 1.00 65.56 91 ARG A C 1
ATOM 687 O O . ARG A 1 91 ? -6.972 -14.751 13.648 1.00 65.56 91 ARG A O 1
ATOM 694 N N . SER A 1 92 ? -6.621 -14.346 11.465 1.00 84.56 92 SER A N 1
ATOM 695 C CA . SER A 1 92 ? -6.674 -12.902 11.604 1.00 84.56 92 SER A CA 1
ATOM 696 C C . SER A 1 92 ? -8.112 -12.427 11.789 1.00 84.56 92 SER A C 1
ATOM 698 O O . SER A 1 92 ? -9.055 -13.039 11.292 1.00 84.56 92 SER A O 1
ATOM 700 N N . THR A 1 93 ? -8.282 -11.318 12.499 1.00 94.94 93 THR A N 1
ATOM 701 C CA . THR A 1 93 ? -9.493 -10.506 12.420 1.00 94.94 93 THR A CA 1
ATOM 702 C C . THR A 1 93 ? -9.611 -9.984 10.994 1.00 94.94 93 THR A C 1
ATOM 704 O O . THR A 1 93 ? -8.718 -9.275 10.531 1.00 94.94 93 THR A O 1
ATOM 707 N N . VAL A 1 94 ? -10.693 -10.331 10.300 1.00 95.69 94 VAL A N 1
ATOM 708 C CA . VAL A 1 94 ? -10.925 -9.905 8.917 1.00 95.69 94 VAL A CA 1
ATOM 709 C C . VAL A 1 94 ? -12.027 -8.862 8.889 1.00 95.69 94 VAL A C 1
ATOM 711 O O . VAL A 1 94 ? -13.126 -9.093 9.385 1.00 95.69 94 VAL A O 1
ATOM 714 N N . TRP A 1 95 ? -11.747 -7.717 8.285 1.00 97.25 95 TRP A N 1
ATOM 715 C CA . TRP A 1 95 ? -12.741 -6.718 7.919 1.00 97.25 95 TRP A CA 1
ATOM 716 C C . TRP A 1 95 ? -12.975 -6.830 6.420 1.00 97.25 95 TRP A C 1
ATOM 718 O O . TRP A 1 95 ? -12.133 -6.423 5.619 1.00 97.25 95 TRP A O 1
ATOM 728 N N . LYS A 1 96 ? -14.103 -7.433 6.047 1.00 96.75 96 LYS A N 1
ATOM 729 C CA . LYS A 1 96 ? -14.454 -7.700 4.655 1.00 96.75 96 LYS A CA 1
ATOM 730 C C . LYS A 1 96 ? -15.413 -6.635 4.147 1.00 96.75 96 LYS A C 1
ATOM 732 O O . LYS A 1 96 ? -16.501 -6.452 4.700 1.00 96.75 96 LYS A O 1
ATOM 737 N N . PHE A 1 97 ? -15.011 -5.967 3.078 1.00 96.06 97 PHE A N 1
ATOM 738 C CA . PHE A 1 97 ? -15.779 -4.931 2.403 1.00 96.06 97 PHE A CA 1
ATOM 739 C C . PHE A 1 97 ? -16.418 -5.485 1.123 1.00 96.06 97 PHE A C 1
ATOM 741 O O . PHE A 1 97 ? -16.014 -6.546 0.631 1.00 96.06 97 PHE A O 1
ATOM 748 N N . PRO A 1 98 ? -17.440 -4.804 0.578 1.00 93.81 98 PRO A N 1
ATOM 749 C CA . PRO A 1 98 ? -17.969 -5.144 -0.732 1.00 93.81 98 PRO A CA 1
ATOM 750 C C . PRO A 1 98 ? -16.893 -4.997 -1.812 1.00 93.81 98 PRO A C 1
ATOM 752 O O . PRO A 1 98 ? -15.997 -4.162 -1.692 1.00 93.81 98 PRO A O 1
ATOM 755 N N . ILE A 1 99 ? -17.036 -5.773 -2.886 1.00 91.00 99 ILE A N 1
ATOM 756 C CA . ILE A 1 99 ? -16.244 -5.608 -4.108 1.00 91.00 99 ILE A CA 1
ATOM 757 C C . ILE A 1 99 ? -16.243 -4.141 -4.559 1.00 91.00 99 ILE A C 1
ATOM 759 O O . ILE A 1 99 ? -17.272 -3.467 -4.485 1.00 91.00 99 ILE A O 1
ATOM 763 N N . ASP A 1 100 ? -15.080 -3.654 -4.994 1.00 86.00 100 ASP A N 1
ATOM 764 C CA . ASP A 1 100 ? -14.874 -2.289 -5.496 1.00 86.00 100 ASP A CA 1
ATOM 765 C C . ASP A 1 100 ? -15.204 -1.165 -4.495 1.00 86.00 100 ASP A C 1
ATOM 767 O O . ASP A 1 100 ? -15.337 0.003 -4.868 1.00 86.00 100 ASP A O 1
ATOM 771 N N . SER A 1 101 ? -15.306 -1.497 -3.206 1.00 92.44 101 SER A N 1
ATOM 772 C CA . SER A 1 101 ? -15.470 -0.534 -2.120 1.00 92.44 101 SER A CA 1
ATOM 773 C C . SER A 1 101 ? -14.123 -0.149 -1.520 1.00 92.44 101 SER A C 1
ATOM 775 O O . SER A 1 101 ? -13.232 -0.981 -1.356 1.00 92.44 101 SER A O 1
ATOM 777 N N . ALA A 1 102 ? -13.994 1.112 -1.105 1.00 95.31 102 ALA A N 1
ATOM 778 C CA . ALA A 1 102 ? -12.929 1.498 -0.184 1.00 95.31 102 ALA A CA 1
ATOM 779 C C . ALA A 1 102 ? -13.102 0.781 1.171 1.00 95.31 102 ALA A C 1
ATOM 781 O O . ALA A 1 102 ? -14.223 0.417 1.550 1.00 95.31 102 ALA A O 1
ATOM 782 N N . GLY A 1 103 ? -11.998 0.605 1.895 1.00 96.81 103 GLY A N 1
ATOM 783 C CA . GLY A 1 103 ? -11.978 0.055 3.247 1.00 96.81 103 GLY A CA 1
ATOM 784 C C . GLY A 1 103 ? -12.205 1.140 4.297 1.00 96.81 103 GLY A C 1
ATOM 785 O O . GLY A 1 103 ? -13.341 1.529 4.587 1.00 96.81 103 GLY A O 1
ATOM 786 N N . VAL A 1 104 ? -11.113 1.638 4.876 1.00 97.12 104 VAL A N 1
ATOM 787 C CA . VAL A 1 104 ? -11.131 2.672 5.920 1.00 97.12 104 VAL A CA 1
ATOM 788 C C . VAL A 1 104 ? -10.522 3.981 5.426 1.00 97.12 104 VAL A C 1
ATOM 790 O O . VAL A 1 104 ? -9.564 3.979 4.655 1.00 97.12 104 VAL A O 1
ATOM 793 N N . SER A 1 105 ? -11.052 5.112 5.892 1.00 96.00 105 SER A N 1
ATOM 794 C CA . SER A 1 105 ? -10.449 6.422 5.656 1.00 96.00 105 SER A CA 1
ATOM 795 C C . SER A 1 105 ? -10.281 7.231 6.935 1.00 96.00 105 SER A C 1
ATOM 797 O O . SER A 1 105 ? -11.234 7.368 7.704 1.00 96.00 105 SER A O 1
ATOM 799 N N . PHE A 1 106 ? -9.110 7.837 7.105 1.00 93.69 106 PHE A N 1
ATOM 800 C CA . PHE A 1 106 ? -8.757 8.713 8.217 1.00 93.69 106 PHE A CA 1
ATOM 801 C C . PHE A 1 106 ? -8.548 10.137 7.699 1.00 93.69 106 PHE A C 1
ATOM 803 O O . PHE A 1 106 ? -7.476 10.481 7.199 1.00 93.69 106 PHE A O 1
ATOM 810 N N . THR A 1 107 ? -9.587 10.967 7.798 1.00 89.12 107 THR A N 1
ATOM 811 C CA . THR A 1 107 ? -9.629 12.304 7.172 1.00 89.12 107 THR A CA 1
ATOM 812 C C . THR A 1 107 ? -9.727 13.430 8.197 1.00 89.12 107 THR A C 1
ATOM 814 O O . THR A 1 107 ? -10.451 14.409 8.003 1.00 89.12 107 THR A O 1
ATOM 817 N N . ARG A 1 108 ? -9.065 13.247 9.341 1.00 76.25 108 ARG A N 1
ATOM 818 C CA . ARG A 1 108 ? -9.078 14.183 10.470 1.00 76.25 108 ARG A CA 1
ATOM 819 C C . ARG A 1 108 ? -8.550 15.561 10.039 1.00 76.25 108 ARG A C 1
ATOM 821 O O . ARG A 1 108 ? -7.511 15.639 9.388 1.00 76.25 108 ARG A O 1
ATOM 828 N N . THR A 1 109 ? -9.271 16.617 10.426 1.00 60.19 109 THR A N 1
ATOM 829 C CA . THR A 1 109 ? -9.020 18.013 10.018 1.00 60.19 109 THR A CA 1
ATOM 830 C C . THR A 1 109 ? -8.112 18.808 10.930 1.00 60.19 109 THR A C 1
ATOM 832 O O . THR A 1 109 ? -7.549 19.814 10.505 1.00 60.19 109 THR A O 1
ATOM 835 N N . ASP A 1 110 ? -7.941 18.392 12.177 1.00 63.22 110 ASP A N 1
ATOM 836 C CA . ASP A 1 110 ? -7.066 19.086 13.105 1.00 63.22 110 ASP A CA 1
ATOM 837 C C . ASP A 1 110 ? -5.657 18.486 13.069 1.00 63.22 110 ASP A C 1
ATOM 839 O O . ASP A 1 110 ? -5.329 17.449 13.645 1.00 63.22 110 ASP A O 1
ATOM 843 N N . THR A 1 111 ? -4.793 19.214 12.376 1.00 54.84 111 THR A N 1
ATOM 844 C CA . THR A 1 111 ? -3.363 18.944 12.191 1.00 54.84 111 THR A CA 1
ATOM 845 C C . THR A 1 111 ? -2.533 19.071 13.477 1.00 54.84 111 THR A C 1
ATOM 847 O O . THR A 1 111 ? -1.338 18.781 13.466 1.00 54.84 111 THR A O 1
ATOM 850 N N . ALA A 1 112 ? -3.143 19.507 14.585 1.00 54.62 112 ALA A N 1
ATOM 851 C CA . ALA A 1 112 ? -2.452 19.874 15.821 1.00 54.62 112 ALA A CA 1
ATOM 852 C C . ALA A 1 112 ? -2.470 18.793 16.916 1.00 54.62 112 ALA A C 1
ATOM 854 O O . ALA A 1 112 ? -1.747 18.929 17.904 1.00 54.62 112 ALA A O 1
ATOM 855 N N . SER A 1 113 ? -3.272 17.732 16.783 1.00 55.75 113 SER A N 1
ATOM 856 C CA . SER A 1 113 ? -3.343 16.718 17.838 1.00 55.75 113 SER A CA 1
ATOM 857 C C . SER A 1 113 ? -2.160 15.746 17.763 1.00 55.75 113 SER A C 1
ATOM 859 O O . SER A 1 113 ? -1.791 15.254 16.694 1.00 55.75 113 SER A O 1
ATOM 861 N N . SER A 1 114 ? -1.558 15.449 18.914 1.00 57.31 114 SER A N 1
ATOM 862 C CA . SER A 1 114 ? -0.535 14.407 19.056 1.00 57.31 114 SER A CA 1
ATOM 863 C C . SER A 1 114 ? -1.104 12.990 18.886 1.00 57.31 114 SER A C 1
ATOM 865 O O . SER A 1 114 ? -0.337 12.057 18.630 1.00 57.31 114 SER A O 1
ATOM 867 N N . THR A 1 115 ? -2.425 12.832 18.999 1.00 68.06 115 THR A N 1
ATOM 868 C CA . THR A 1 115 ? -3.171 11.575 18.923 1.00 68.06 115 THR A CA 1
ATOM 869 C C . THR A 1 115 ? -3.511 11.234 17.469 1.00 68.06 115 THR A C 1
ATOM 871 O O . THR A 1 115 ? -4.531 11.640 16.916 1.00 68.06 115 THR A O 1
ATOM 874 N N . GLY A 1 116 ? -2.609 10.491 16.823 1.00 83.75 116 GLY A N 1
ATOM 875 C CA . GLY A 1 116 ? -2.872 9.879 15.519 1.00 83.75 116 GLY A CA 1
ATOM 876 C C . GLY A 1 116 ? -3.862 8.714 15.609 1.00 83.75 116 GLY A C 1
ATOM 877 O O . GLY A 1 116 ? -4.287 8.314 16.691 1.00 83.75 116 GLY A O 1
ATOM 878 N N . ASN A 1 117 ? -4.218 8.156 14.457 1.00 92.69 117 ASN A N 1
ATOM 879 C CA . ASN A 1 117 ? -4.945 6.892 14.380 1.00 92.69 117 ASN A CA 1
ATOM 880 C C . ASN A 1 117 ? -3.971 5.734 14.580 1.00 92.69 117 ASN A C 1
ATOM 882 O O . ASN A 1 117 ? -2.838 5.802 14.109 1.00 92.69 117 ASN A O 1
ATOM 886 N N . ILE A 1 118 ? -4.415 4.668 15.234 1.00 95.31 118 ILE A N 1
ATOM 887 C CA . ILE A 1 118 ? -3.625 3.447 15.399 1.00 95.31 118 ILE A CA 1
ATOM 888 C C . ILE A 1 118 ? -4.456 2.291 14.871 1.00 95.31 118 ILE A C 1
ATOM 890 O O . ILE A 1 118 ? -5.603 2.117 15.272 1.00 95.31 118 ILE A O 1
ATOM 894 N N . VAL A 1 119 ? -3.886 1.482 13.988 1.00 96.62 119 VAL A N 1
ATOM 895 C CA . VAL A 1 119 ? -4.527 0.270 13.482 1.00 96.62 119 VAL A CA 1
ATOM 896 C C . VAL A 1 119 ? -3.549 -0.875 13.627 1.00 96.62 119 VAL A C 1
ATOM 898 O O . VAL A 1 119 ? -2.441 -0.824 13.092 1.00 96.62 119 VAL A O 1
ATOM 901 N N . SER A 1 120 ? -3.956 -1.915 14.346 1.00 96.12 120 SER A N 1
ATOM 902 C CA . SER A 1 120 ? -3.125 -3.093 14.533 1.00 96.12 120 SER A CA 1
ATOM 903 C C . SER A 1 120 ? -3.902 -4.383 14.345 1.00 96.12 120 SER A C 1
ATOM 905 O O . SER A 1 120 ? -5.030 -4.515 14.819 1.00 96.12 120 SER A O 1
ATOM 907 N N . GLY A 1 121 ? -3.284 -5.349 13.671 1.00 95.06 121 GLY A N 1
ATOM 908 C CA . GLY A 1 121 ? -3.760 -6.724 13.663 1.00 95.06 121 GLY A CA 1
ATOM 909 C C . GLY A 1 121 ? -5.039 -6.971 12.854 1.00 95.06 121 GLY A C 1
ATOM 910 O O . GLY A 1 121 ? -5.798 -7.880 13.190 1.00 95.06 121 GLY A O 1
ATOM 911 N N . ILE A 1 122 ? -5.301 -6.179 11.811 1.00 96.12 122 ILE A N 1
ATOM 912 C CA . ILE A 1 122 ? -6.496 -6.317 10.964 1.00 96.12 122 ILE A CA 1
ATOM 913 C C . ILE A 1 122 ? -6.112 -6.773 9.556 1.00 96.12 122 ILE A C 1
ATOM 915 O O . ILE A 1 122 ? -5.201 -6.226 8.935 1.00 96.12 122 ILE A O 1
ATOM 919 N N . TRP A 1 123 ? -6.853 -7.741 9.020 1.00 96.50 123 TRP A N 1
ATOM 920 C CA . TRP A 1 123 ? -6.875 -8.044 7.594 1.00 96.50 123 TRP A CA 1
ATOM 921 C C . TRP A 1 123 ? -8.068 -7.342 6.939 1.00 96.50 123 TRP A C 1
ATOM 923 O O . TRP A 1 123 ? -9.213 -7.753 7.094 1.00 96.50 123 TRP A O 1
ATOM 933 N N . PHE A 1 124 ? -7.793 -6.286 6.183 1.00 96.44 124 PHE A N 1
ATOM 934 C CA . PHE A 1 124 ? -8.745 -5.602 5.318 1.00 96.44 124 PHE A CA 1
ATOM 935 C C . PHE A 1 124 ? -8.854 -6.340 3.974 1.00 96.44 124 PHE A C 1
ATOM 937 O O . PHE A 1 124 ? -7.870 -6.435 3.237 1.00 96.44 124 PHE A O 1
ATOM 944 N N . ASP A 1 125 ? -10.039 -6.865 3.662 1.00 96.00 125 ASP A N 1
ATOM 945 C CA . ASP A 1 125 ? -10.342 -7.599 2.425 1.00 96.00 125 ASP A CA 1
ATOM 946 C C . ASP A 1 125 ? -11.330 -6.799 1.562 1.00 96.00 125 ASP A C 1
ATOM 948 O O . ASP A 1 125 ? -12.487 -6.615 1.947 1.00 96.00 125 ASP A O 1
ATOM 952 N N . GLY A 1 126 ? -10.873 -6.331 0.3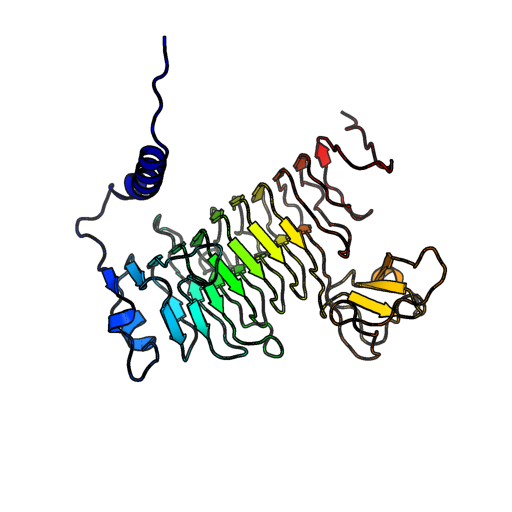97 1.00 94.69 126 GLY A N 1
ATOM 953 C CA . GLY A 1 126 ? -11.669 -5.597 -0.597 1.00 94.69 126 GLY A CA 1
ATOM 954 C C . GLY A 1 126 ? -12.530 -6.481 -1.509 1.00 94.69 126 GLY A C 1
ATOM 955 O O . GLY A 1 126 ? -13.258 -5.974 -2.358 1.00 94.69 126 GLY A O 1
ATOM 956 N N . GLY A 1 127 ? -12.467 -7.807 -1.366 1.00 86.38 127 GLY A N 1
ATOM 957 C CA . GLY A 1 127 ? -13.373 -8.748 -2.022 1.00 86.38 127 GLY A CA 1
ATOM 958 C C . GLY A 1 127 ? -13.053 -9.076 -3.485 1.00 86.38 127 GLY A C 1
ATOM 959 O O . GLY A 1 127 ? -13.180 -10.243 -3.851 1.00 86.38 127 GLY A O 1
ATOM 960 N N . HIS A 1 128 ? -12.629 -8.121 -4.324 1.00 73.94 128 HIS A N 1
ATOM 961 C CA . HIS A 1 128 ? -12.145 -8.354 -5.699 1.00 73.94 128 HIS A CA 1
ATOM 962 C C . HIS A 1 128 ? -11.688 -7.047 -6.388 1.00 73.94 128 HIS A C 1
ATOM 964 O O . HIS A 1 128 ? -11.909 -5.968 -5.855 1.00 73.94 128 HIS A O 1
ATOM 970 N N . ARG A 1 129 ? -11.050 -7.144 -7.571 1.00 67.38 129 ARG A N 1
ATOM 971 C CA . ARG A 1 129 ? -10.110 -6.124 -8.103 1.00 67.38 129 ARG A CA 1
ATOM 972 C C . ARG A 1 129 ? -10.413 -5.560 -9.495 1.00 67.38 129 ARG A C 1
ATOM 974 O O . ARG A 1 129 ? -9.496 -5.064 -10.139 1.00 67.38 129 ARG A O 1
ATOM 981 N N . ASP A 1 130 ? -11.650 -5.604 -9.965 1.00 67.50 130 ASP A N 1
ATOM 982 C CA . ASP A 1 130 ? -11.943 -5.207 -11.351 1.00 67.50 130 ASP A CA 1
ATOM 983 C C . ASP A 1 130 ? -12.643 -3.837 -11.483 1.00 67.50 130 ASP A C 1
ATOM 985 O O . ASP A 1 130 ? -12.911 -3.400 -12.603 1.00 67.50 130 ASP A O 1
ATOM 989 N N . GLY A 1 131 ? -12.918 -3.128 -10.382 1.00 61.22 131 GLY A N 1
ATOM 990 C CA . GLY A 1 131 ? -13.655 -1.861 -10.417 1.00 61.22 131 GLY A CA 1
ATOM 991 C C . GLY A 1 131 ? -12.856 -0.595 -10.117 1.00 61.22 131 GLY A C 1
ATOM 992 O O . GLY A 1 131 ? -11.779 -0.342 -10.660 1.00 61.22 131 GLY A O 1
ATOM 993 N N . ALA A 1 132 ? -13.468 0.307 -9.345 1.00 62.88 132 ALA A N 1
ATOM 994 C CA . ALA A 1 132 ? -13.080 1.713 -9.287 1.00 62.88 132 ALA A CA 1
ATOM 995 C C . ALA A 1 132 ? -11.705 1.936 -8.627 1.00 62.88 132 ALA A C 1
ATOM 997 O O . ALA A 1 132 ? -11.511 1.691 -7.440 1.00 62.88 132 ALA A O 1
ATOM 998 N N . LYS A 1 133 ? -10.769 2.528 -9.378 1.00 72.38 133 LYS A N 1
ATOM 999 C CA . LYS A 1 133 ? -9.370 2.771 -8.963 1.00 72.38 133 LYS A CA 1
ATOM 1000 C C . LYS A 1 133 ? -9.189 3.673 -7.724 1.00 72.38 133 LYS A C 1
ATOM 1002 O O . LYS A 1 133 ? -8.085 3.752 -7.198 1.00 72.38 133 LYS A O 1
ATOM 1007 N N . ALA A 1 134 ? -10.245 4.342 -7.258 1.00 82.06 134 ALA A N 1
ATOM 1008 C CA . ALA A 1 134 ? -10.241 5.182 -6.053 1.00 82.06 134 ALA A CA 1
ATOM 1009 C C . ALA A 1 134 ? -10.622 4.418 -4.764 1.00 82.06 134 ALA A C 1
ATOM 1011 O O . ALA A 1 134 ? -10.694 5.001 -3.683 1.00 82.06 134 ALA A O 1
ATOM 1012 N N . ALA A 1 135 ? -10.905 3.117 -4.857 1.00 91.06 135 ALA A N 1
ATOM 1013 C CA . ALA A 1 135 ? -11.256 2.284 -3.713 1.00 91.06 135 ALA A CA 1
ATOM 1014 C C . ALA A 1 135 ? -9.992 1.761 -3.013 1.00 91.06 135 ALA A C 1
ATOM 1016 O O . ALA A 1 135 ? -9.514 0.674 -3.331 1.00 91.06 135 ALA A O 1
ATOM 1017 N N . HIS A 1 136 ? -9.429 2.545 -2.091 1.00 96.12 136 HIS A N 1
ATOM 1018 C CA . HIS A 1 136 ? -8.241 2.169 -1.310 1.00 96.12 136 HIS A CA 1
ATOM 1019 C C . HIS A 1 136 ? -8.593 1.318 -0.086 1.00 96.12 136 HIS A C 1
ATOM 1021 O O . HIS A 1 136 ? -9.668 1.486 0.494 1.00 96.12 136 HIS A O 1
ATOM 1027 N N . GLY A 1 137 ? -7.673 0.453 0.348 1.00 97.25 137 GLY A N 1
ATOM 1028 C CA . GLY A 1 137 ? -7.841 -0.307 1.592 1.00 97.25 137 GLY A CA 1
ATOM 1029 C C . GLY A 1 137 ? -7.782 0.581 2.830 1.00 97.25 137 GLY A C 1
ATOM 1030 O O . GLY A 1 137 ? -8.674 0.539 3.679 1.00 97.25 137 GLY A O 1
ATOM 1031 N N . CYS A 1 138 ? -6.770 1.442 2.882 1.00 97.81 138 CYS A N 1
ATOM 1032 C CA . CYS A 1 138 ? -6.667 2.553 3.817 1.00 97.81 138 CYS A CA 1
ATOM 1033 C C . CYS A 1 138 ? -6.353 3.837 3.051 1.00 97.81 138 CYS A C 1
ATOM 1035 O O . CYS A 1 138 ? -5.399 3.871 2.276 1.00 97.81 138 CYS A O 1
ATOM 1037 N N . TYR A 1 139 ? -7.128 4.890 3.288 1.00 97.12 139 TYR A N 1
ATOM 1038 C CA . TYR A 1 139 ? -6.834 6.241 2.812 1.00 97.12 139 TYR A CA 1
ATOM 1039 C C . TYR A 1 139 ? -6.640 7.171 4.008 1.00 97.12 139 TYR A C 1
ATOM 1041 O O . TYR A 1 139 ? -7.554 7.337 4.814 1.00 97.12 139 TYR A O 1
ATOM 1049 N N . ALA A 1 140 ? -5.471 7.784 4.146 1.00 94.81 140 ALA A N 1
ATOM 1050 C CA . ALA A 1 140 ? -5.173 8.666 5.267 1.00 94.81 140 ALA A CA 1
ATOM 1051 C C . ALA A 1 140 ? -4.660 10.018 4.777 1.00 94.81 140 ALA A C 1
ATOM 1053 O O . ALA A 1 140 ? -3.725 10.071 3.989 1.00 94.81 140 ALA A O 1
ATOM 1054 N N . THR A 1 141 ? -5.228 11.098 5.316 1.00 93.44 141 THR A N 1
ATOM 1055 C CA . THR A 1 141 ? -4.759 12.484 5.109 1.00 93.44 141 THR A CA 1
ATOM 1056 C C . THR A 1 141 ? -4.189 13.097 6.395 1.00 93.44 141 THR A C 1
ATOM 1058 O O . THR A 1 141 ? -3.994 14.310 6.495 1.00 93.44 141 THR A O 1
ATOM 1061 N N . GLY A 1 142 ? -4.008 12.267 7.424 1.00 89.31 142 GLY A N 1
ATOM 1062 C CA . GLY A 1 142 ? -3.545 12.638 8.755 1.00 89.31 142 GLY A CA 1
ATOM 1063 C C . GLY A 1 142 ? -2.668 11.547 9.369 1.00 89.31 142 GLY A C 1
ATOM 1064 O O . GLY A 1 142 ? -2.454 10.484 8.771 1.00 89.31 142 GLY A O 1
ATOM 1065 N N . ARG A 1 143 ? -2.195 11.787 10.597 1.00 90.62 143 ARG A N 1
ATOM 1066 C CA . ARG A 1 143 ? -1.334 10.831 11.299 1.00 90.62 143 ARG A CA 1
ATOM 1067 C C . ARG A 1 143 ? -2.045 9.491 11.534 1.00 90.62 143 ARG A C 1
ATOM 1069 O O . ARG A 1 143 ? -3.112 9.456 12.148 1.00 90.62 143 ARG A O 1
ATOM 1076 N N . THR A 1 144 ? -1.453 8.406 11.053 1.00 93.94 144 THR A N 1
ATOM 1077 C CA . THR A 1 144 ? -1.970 7.037 11.078 1.00 93.94 144 THR A CA 1
ATOM 1078 C C . THR A 1 144 ? -0.806 6.053 11.190 1.00 93.94 144 THR A C 1
ATOM 1080 O O . THR A 1 144 ? 0.035 5.976 10.296 1.00 93.94 144 THR A O 1
ATOM 1083 N N . ASP A 1 145 ? -0.787 5.295 12.279 1.00 95.75 145 ASP A N 1
ATOM 1084 C CA . ASP A 1 145 ? 0.181 4.242 12.557 1.00 95.75 145 ASP A CA 1
ATOM 1085 C C . ASP A 1 145 ? -0.456 2.874 12.268 1.00 95.75 145 ASP A C 1
ATOM 1087 O O . ASP A 1 145 ? -1.527 2.549 12.788 1.00 95.75 145 ASP A O 1
ATOM 1091 N N . LEU A 1 146 ? 0.188 2.081 11.411 1.00 96.88 146 LEU A N 1
ATOM 1092 C CA . LEU A 1 146 ? -0.285 0.771 10.957 1.00 96.88 146 LEU A CA 1
ATOM 1093 C C . LEU A 1 146 ? 0.698 -0.320 11.395 1.00 96.88 146 LEU A C 1
ATOM 1095 O O . LEU A 1 146 ? 1.891 -0.233 11.098 1.00 96.88 146 LEU A O 1
ATOM 1099 N N . ALA A 1 147 ? 0.207 -1.366 12.058 1.00 96.56 147 ALA A N 1
ATOM 1100 C CA . ALA A 1 147 ? 1.031 -2.477 12.534 1.00 96.56 147 ALA A CA 1
ATOM 1101 C C . ALA A 1 147 ? 0.381 -3.842 12.269 1.00 96.56 147 ALA A C 1
ATOM 1103 O O . ALA A 1 147 ? -0.796 -4.041 12.559 1.00 96.56 147 ALA A O 1
ATOM 1104 N N . ASP A 1 148 ? 1.137 -4.803 11.738 1.00 95.44 148 ASP A N 1
ATOM 1105 C CA . ASP A 1 148 ? 0.698 -6.202 11.574 1.00 95.44 148 ASP A CA 1
ATOM 1106 C C . ASP A 1 148 ? -0.631 -6.349 10.795 1.00 95.44 148 ASP A C 1
ATOM 1108 O O . ASP A 1 148 ? -1.451 -7.235 11.063 1.00 95.44 148 ASP A O 1
ATOM 1112 N N . CYS A 1 149 ? -0.874 -5.442 9.844 1.00 96.19 149 CYS A N 1
ATOM 1113 C CA . CYS A 1 149 ? -2.097 -5.392 9.045 1.00 96.19 149 CYS A CA 1
ATOM 1114 C C . CYS A 1 149 ? -1.907 -6.021 7.660 1.00 96.19 149 CYS A C 1
ATOM 1116 O O . CYS A 1 149 ? -0.815 -6.014 7.094 1.00 96.19 149 CYS A O 1
ATOM 1118 N N . VAL A 1 150 ? -2.999 -6.510 7.075 1.00 96.44 150 VAL A N 1
ATOM 1119 C CA . VAL A 1 150 ? -3.046 -6.959 5.677 1.00 96.44 150 VAL A CA 1
ATOM 1120 C C . VAL A 1 150 ? -4.059 -6.108 4.924 1.00 96.44 150 VAL A C 1
ATOM 1122 O O . VAL A 1 150 ? -5.188 -5.969 5.377 1.00 96.44 150 VAL A O 1
ATOM 1125 N N . PHE A 1 151 ? -3.673 -5.564 3.775 1.00 96.75 151 PHE A N 1
ATOM 1126 C CA . PHE A 1 151 ? -4.557 -4.843 2.861 1.00 96.75 151 PHE A CA 1
ATOM 1127 C C . PHE A 1 151 ? -4.575 -5.588 1.536 1.00 96.75 151 PHE A C 1
ATOM 1129 O O . PHE A 1 151 ? -3.596 -5.545 0.780 1.00 96.75 151 PHE A O 1
ATOM 1136 N N . GLU A 1 152 ? -5.667 -6.310 1.291 1.00 95.62 152 GLU A N 1
ATOM 1137 C CA . GLU A 1 152 ? -5.774 -7.206 0.152 1.00 95.62 152 GLU A CA 1
ATOM 1138 C C . GLU A 1 152 ? -6.970 -6.905 -0.740 1.00 95.62 152 GLU A C 1
ATOM 1140 O O . GLU A 1 152 ? -8.109 -6.813 -0.289 1.00 95.62 152 GLU A O 1
ATOM 1145 N N . GLY A 1 153 ? -6.708 -6.897 -2.046 1.00 94.50 153 GLY A N 1
ATOM 1146 C CA . GLY A 1 153 ? -7.753 -7.021 -3.051 1.00 94.50 153 GLY A CA 1
ATOM 1147 C C . GLY A 1 153 ? -8.617 -5.785 -3.229 1.00 94.50 153 GLY A C 1
ATOM 1148 O O . GLY A 1 153 ? -9.735 -5.921 -3.710 1.00 94.50 153 GLY A O 1
ATOM 1149 N N . PHE A 1 154 ? -8.101 -4.610 -2.881 1.00 95.75 154 PHE A N 1
ATOM 1150 C CA . PHE A 1 154 ? -8.737 -3.333 -3.177 1.00 95.75 154 PHE A CA 1
ATOM 1151 C C . PHE A 1 154 ? -8.473 -2.918 -4.629 1.00 95.75 154 PHE A C 1
ATOM 1153 O O . PHE A 1 154 ? -7.403 -3.198 -5.166 1.00 95.75 154 PHE A O 1
ATOM 1160 N N . ALA A 1 155 ? -9.432 -2.253 -5.282 1.00 93.69 155 ALA A N 1
ATOM 1161 C CA . ALA A 1 155 ? -9.292 -1.822 -6.680 1.00 93.69 155 ALA A CA 1
ATOM 1162 C C . ALA A 1 155 ? -8.341 -0.613 -6.855 1.00 93.69 155 ALA A C 1
ATOM 1164 O O . ALA A 1 155 ? -7.776 -0.412 -7.932 1.00 93.69 155 ALA A O 1
ATOM 1165 N N . GLY A 1 156 ? -8.130 0.180 -5.800 1.00 94.31 156 GLY A N 1
ATOM 1166 C CA . GLY A 1 156 ? -7.080 1.198 -5.715 1.00 94.31 156 GLY A CA 1
ATOM 1167 C C . GLY A 1 156 ? -5.813 0.678 -5.029 1.00 94.31 156 GLY A C 1
ATOM 1168 O O . GLY A 1 156 ? -5.501 -0.507 -5.090 1.00 94.31 156 GLY A O 1
ATOM 1169 N N . HIS A 1 157 ? -5.063 1.567 -4.375 1.00 96.50 157 HIS A N 1
ATOM 1170 C CA . HIS A 1 157 ? -3.927 1.202 -3.517 1.00 96.50 157 HIS A CA 1
ATOM 1171 C C . HIS A 1 157 ? -4.340 0.375 -2.288 1.00 96.50 157 HIS A C 1
ATOM 1173 O O . HIS A 1 157 ? -5.446 0.536 -1.765 1.00 96.50 157 HIS A O 1
ATOM 1179 N N . GLY A 1 158 ? -3.425 -0.455 -1.779 1.00 97.56 158 GLY A N 1
ATOM 1180 C CA . GLY A 1 158 ? -3.605 -1.101 -0.475 1.00 97.56 158 GLY A CA 1
ATOM 1181 C C . GLY A 1 158 ? -3.691 -0.057 0.639 1.00 97.56 158 GLY A C 1
ATOM 1182 O O . GLY A 1 158 ? -4.690 0.021 1.354 1.00 97.56 158 GLY A O 1
ATOM 1183 N N . VAL A 1 159 ? -2.677 0.804 0.719 1.00 98.56 159 VAL A N 1
ATOM 1184 C CA . VAL A 1 159 ? -2.651 1.988 1.589 1.00 98.56 159 VAL A CA 1
ATOM 1185 C C . VAL A 1 159 ? -2.244 3.209 0.775 1.00 98.56 159 VAL A C 1
ATOM 1187 O O . VAL A 1 159 ? -1.264 3.152 0.037 1.00 98.56 159 VAL A O 1
ATOM 1190 N N . PHE A 1 160 ? -2.967 4.313 0.948 1.00 97.88 160 PHE A N 1
ATOM 1191 C CA . PHE A 1 160 ? -2.620 5.622 0.409 1.00 97.88 160 PHE A CA 1
ATOM 1192 C C . PHE A 1 160 ? -2.486 6.640 1.551 1.00 97.88 160 PHE A C 1
ATOM 1194 O O . PHE A 1 160 ? -3.463 6.970 2.225 1.00 97.88 160 PHE A O 1
ATOM 1201 N N . LEU A 1 161 ? -1.256 7.110 1.768 1.00 96.44 161 LEU A N 1
ATOM 1202 C CA . LEU A 1 161 ? -0.927 8.241 2.628 1.00 96.44 161 LEU A CA 1
ATOM 1203 C C . LEU A 1 161 ? -0.838 9.503 1.762 1.00 96.44 161 LEU A C 1
ATOM 1205 O O . LEU A 1 161 ? 0.139 9.703 1.041 1.00 96.44 161 LEU A O 1
ATOM 1209 N N . ASP A 1 162 ? -1.877 10.325 1.830 1.00 95.00 162 ASP A N 1
ATOM 1210 C CA . ASP A 1 162 ? -2.057 11.502 0.990 1.00 95.00 162 ASP A CA 1
ATOM 1211 C C . ASP A 1 162 ? -1.642 12.775 1.737 1.00 95.00 162 ASP A C 1
ATOM 1213 O O . ASP A 1 162 ? -2.347 13.281 2.616 1.00 95.00 162 ASP A O 1
ATOM 1217 N N . GLY A 1 163 ? -0.458 13.269 1.382 1.00 93.00 163 GLY A N 1
ATOM 1218 C CA . GLY A 1 163 ? 0.135 14.519 1.836 1.00 93.00 163 GLY A CA 1
ATOM 1219 C C . GLY A 1 163 ? 0.005 15.667 0.829 1.00 93.00 163 GLY A C 1
ATOM 1220 O O . GLY A 1 163 ? 0.834 16.579 0.846 1.00 93.00 163 GLY A O 1
ATOM 1221 N N . THR A 1 164 ? -0.947 15.603 -0.113 1.00 90.06 164 THR A N 1
ATOM 1222 C CA . THR A 1 164 ? -1.125 16.619 -1.175 1.00 90.06 164 THR A CA 1
ATOM 1223 C C . THR A 1 164 ? -1.947 17.837 -0.736 1.00 90.06 164 THR A C 1
ATOM 1225 O O . THR A 1 164 ? -2.143 18.775 -1.512 1.00 90.06 164 THR A O 1
ATOM 1228 N N . GLY A 1 165 ? -2.411 17.845 0.516 1.00 77.50 165 GLY A N 1
ATOM 1229 C CA . GLY A 1 165 ? -3.221 18.914 1.089 1.00 77.50 165 GLY A CA 1
ATOM 1230 C C . GLY A 1 165 ? -2.592 20.300 0.972 1.00 77.50 165 GLY A C 1
ATOM 1231 O O . GLY A 1 165 ? -1.391 20.490 1.146 1.00 77.50 165 GLY A O 1
ATOM 1232 N N . VAL A 1 166 ? -3.425 21.311 0.720 1.00 63.94 166 VAL A N 1
ATOM 1233 C CA . VAL A 1 166 ? -3.023 22.719 0.860 1.00 63.94 166 VAL A CA 1
ATOM 1234 C C . VAL A 1 166 ? -2.856 23.075 2.338 1.00 63.94 166 VAL A C 1
ATOM 1236 O O . VAL A 1 166 ? -3.581 22.572 3.193 1.00 63.94 166 VAL A O 1
ATOM 1239 N N . LYS A 1 167 ? -1.934 23.994 2.651 1.00 55.22 167 LYS A N 1
ATOM 1240 C CA . LYS A 1 167 ? -1.690 24.496 4.015 1.00 55.22 167 LYS A CA 1
ATOM 1241 C C . LYS A 1 167 ? -3.007 24.895 4.705 1.00 55.22 167 LYS A C 1
ATOM 1243 O O . LYS A 1 167 ? -3.654 25.851 4.289 1.00 55.22 167 LYS A O 1
ATOM 1248 N N . GLY A 1 168 ? -3.374 24.187 5.776 1.00 52.91 168 GLY A N 1
ATOM 1249 C CA . GLY A 1 168 ? -4.614 24.415 6.536 1.00 52.91 168 GLY A CA 1
ATOM 1250 C C . GLY A 1 168 ? -5.801 23.528 6.134 1.00 52.91 168 GLY A C 1
ATOM 1251 O O . GLY A 1 168 ? -6.834 23.583 6.795 1.00 52.91 168 GLY A O 1
ATOM 1252 N N . ALA A 1 169 ? -5.652 22.693 5.106 1.00 57.38 169 ALA A N 1
ATOM 1253 C CA . ALA A 1 169 ? -6.568 21.612 4.767 1.00 57.38 169 ALA A CA 1
ATOM 1254 C C . ALA A 1 169 ? -5.953 20.249 5.125 1.00 57.38 169 ALA A C 1
ATOM 1256 O O . ALA A 1 169 ? -4.750 20.125 5.359 1.00 57.38 169 ALA A O 1
ATOM 1257 N N . ASN A 1 170 ? -6.808 19.227 5.169 1.00 66.81 170 ASN A N 1
ATOM 1258 C CA . ASN A 1 170 ? -6.428 17.819 5.265 1.00 66.81 170 ASN A CA 1
ATOM 1259 C C . ASN A 1 170 ? -5.278 17.486 4.310 1.00 66.81 170 ASN A C 1
ATOM 1261 O O . ASN A 1 170 ? -5.343 17.868 3.145 1.00 66.81 170 ASN A O 1
ATOM 1265 N N . GLY A 1 171 ? -4.279 16.745 4.792 1.00 76.56 171 GLY A N 1
ATOM 1266 C CA . GLY A 1 171 ? -3.169 16.259 3.972 1.00 76.56 171 GLY A CA 1
ATOM 1267 C C . GLY A 1 171 ? -1.803 16.389 4.631 1.00 76.56 171 GLY A C 1
ATOM 1268 O O . GLY A 1 171 ? -0.845 16.711 3.947 1.00 76.56 171 GLY A O 1
ATOM 1269 N N . ASN A 1 172 ? -1.693 16.169 5.946 1.00 88.00 172 ASN A N 1
ATOM 1270 C CA . ASN A 1 172 ? -0.394 16.056 6.608 1.00 88.00 172 ASN A CA 1
ATOM 1271 C C . ASN A 1 172 ? -0.238 14.660 7.200 1.00 88.00 172 ASN A C 1
ATOM 1273 O O . ASN A 1 172 ? -0.763 14.349 8.270 1.00 88.00 172 ASN A O 1
ATOM 1277 N N . VAL A 1 173 ? 0.496 13.822 6.480 1.00 92.31 173 VAL A N 1
ATOM 1278 C CA . VAL A 1 173 ? 0.768 12.425 6.832 1.00 92.31 173 VAL A CA 1
ATOM 1279 C C . VAL A 1 173 ? 2.200 12.252 7.343 1.00 92.31 173 VAL A C 1
ATOM 1281 O O . VAL A 1 173 ? 2.743 11.146 7.351 1.00 92.31 173 VAL A O 1
ATOM 1284 N N . ASN A 1 174 ? 2.819 13.348 7.802 1.00 92.06 174 ASN A N 1
ATOM 1285 C CA . ASN A 1 174 ? 4.158 13.313 8.365 1.00 92.06 174 ASN A CA 1
ATOM 1286 C C . ASN A 1 174 ? 4.215 12.411 9.607 1.00 92.06 174 ASN A C 1
ATOM 1288 O O . ASN A 1 174 ? 3.311 12.426 10.447 1.00 92.06 174 ASN A O 1
ATOM 1292 N N . ARG A 1 175 ? 5.351 11.730 9.801 1.00 92.75 175 ARG A N 1
ATOM 1293 C CA . ARG A 1 175 ? 5.626 10.880 10.980 1.00 92.75 175 ARG A CA 1
ATOM 1294 C C . ARG A 1 175 ? 4.693 9.674 11.136 1.00 92.75 175 ARG A C 1
ATOM 1296 O O . ARG A 1 175 ? 4.542 9.171 12.249 1.00 92.75 175 ARG A O 1
ATOM 1303 N N . ASN A 1 176 ? 4.086 9.206 10.048 1.00 95.19 176 ASN A N 1
ATOM 1304 C CA . ASN A 1 176 ? 3.391 7.921 10.048 1.00 95.19 176 ASN A CA 1
ATOM 1305 C C . ASN A 1 176 ? 4.372 6.763 10.195 1.00 95.19 176 ASN A C 1
ATOM 1307 O O . ASN A 1 176 ? 5.507 6.814 9.709 1.00 95.19 176 ASN A O 1
ATOM 1311 N N . THR A 1 177 ? 3.911 5.697 10.836 1.00 97.19 177 THR A N 1
ATOM 1312 C CA . THR A 1 177 ? 4.640 4.435 10.914 1.00 97.19 177 THR A CA 1
ATOM 1313 C C . THR A 1 177 ? 3.838 3.313 10.277 1.00 97.19 177 THR A C 1
ATOM 1315 O O . THR A 1 177 ? 2.622 3.219 10.431 1.00 97.19 177 THR A O 1
ATOM 1318 N N . VAL A 1 178 ? 4.524 2.456 9.527 1.00 98.31 178 VAL A N 1
ATOM 1319 C CA . VAL A 1 178 ? 3.926 1.302 8.854 1.00 98.31 178 VAL A CA 1
ATOM 1320 C C . VAL A 1 178 ? 4.834 0.105 9.095 1.00 98.31 178 VAL A C 1
ATOM 1322 O O . VAL A 1 178 ? 5.945 0.044 8.572 1.00 98.31 178 VAL A O 1
ATOM 1325 N N . THR A 1 179 ? 4.398 -0.828 9.934 1.00 98.12 179 THR A N 1
ATOM 1326 C CA . THR A 1 179 ? 5.253 -1.904 10.453 1.00 98.12 179 THR A CA 1
ATOM 1327 C C . THR A 1 179 ? 4.626 -3.267 10.208 1.00 98.12 179 THR A C 1
ATOM 1329 O O . THR A 1 179 ? 3.445 -3.462 10.489 1.00 98.12 179 THR A O 1
ATOM 1332 N N . ASN A 1 180 ? 5.408 -4.218 9.689 1.00 96.69 180 ASN A N 1
ATOM 1333 C CA . ASN A 1 180 ? 5.000 -5.612 9.464 1.00 96.69 180 ASN A CA 1
ATOM 1334 C C . ASN A 1 180 ? 3.674 -5.762 8.696 1.00 96.69 180 ASN A C 1
ATOM 1336 O O . ASN A 1 180 ? 2.897 -6.685 8.936 1.00 96.69 180 ASN A O 1
ATOM 1340 N N . CYS A 1 181 ? 3.379 -4.826 7.796 1.00 97.44 181 CYS A N 1
ATOM 1341 C CA . CYS A 1 181 ? 2.151 -4.850 7.016 1.00 97.44 181 CYS A CA 1
ATOM 1342 C C . CYS A 1 181 ? 2.358 -5.582 5.688 1.00 97.44 181 CYS A C 1
ATOM 1344 O O . CYS A 1 181 ? 3.439 -5.535 5.096 1.00 97.44 181 CYS A O 1
ATOM 1346 N N . ARG A 1 182 ? 1.296 -6.216 5.186 1.00 97.31 182 ARG A N 1
ATOM 1347 C CA . ARG A 1 182 ? 1.260 -6.817 3.850 1.00 97.31 182 ARG A CA 1
ATOM 1348 C C . ARG A 1 182 ? 0.268 -6.080 2.962 1.00 97.31 182 ARG A C 1
ATOM 1350 O O . ARG A 1 182 ? -0.916 -6.010 3.275 1.00 97.31 182 ARG A O 1
ATOM 1357 N N . PHE A 1 183 ? 0.739 -5.597 1.821 1.00 97.25 183 PHE A N 1
ATOM 1358 C CA . PHE A 1 183 ? -0.079 -4.992 0.774 1.00 97.25 183 PHE A CA 1
ATOM 1359 C C . PHE A 1 183 ? -0.100 -5.948 -0.396 1.00 97.25 183 PHE A C 1
ATOM 1361 O O . PHE A 1 183 ? 0.821 -5.985 -1.220 1.00 97.25 183 PHE A O 1
ATOM 1368 N N . SER A 1 184 ? -1.115 -6.794 -0.428 1.00 95.44 184 SER A N 1
ATOM 1369 C CA . SER A 1 184 ? -1.196 -7.799 -1.457 1.00 95.44 184 SER A CA 1
ATOM 1370 C C . SER A 1 184 ? -2.228 -7.388 -2.476 1.00 95.44 184 SER A C 1
ATOM 1372 O O . SER A 1 184 ? -3.382 -7.103 -2.155 1.00 95.44 184 SER A O 1
ATOM 1374 N N . ARG A 1 185 ? -1.873 -7.618 -3.743 1.00 93.81 185 ARG A N 1
ATOM 1375 C CA . ARG A 1 185 ? -2.893 -8.044 -4.681 1.00 93.81 185 ARG A CA 1
ATOM 1376 C C . ARG A 1 185 ? -3.931 -6.908 -4.923 1.00 93.81 185 ARG A C 1
ATOM 1378 O O . ARG A 1 185 ? -5.087 -7.194 -5.202 1.00 93.81 185 ARG A O 1
ATOM 1385 N N . ASN A 1 186 ? -3.514 -5.643 -4.815 1.00 94.94 186 ASN A N 1
ATOM 1386 C CA . ASN A 1 186 ? -4.341 -4.447 -5.015 1.00 94.94 186 ASN A CA 1
ATOM 1387 C C . ASN A 1 186 ? -4.246 -3.927 -6.463 1.00 94.94 186 ASN A C 1
ATOM 1389 O O . ASN A 1 186 ? -3.255 -4.1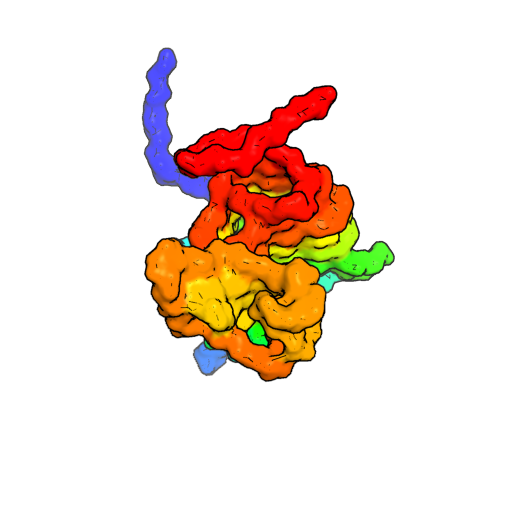85 -7.145 1.00 94.94 186 ASN A O 1
ATOM 1393 N N . GLY A 1 187 ? -5.266 -3.209 -6.938 1.00 93.12 187 GLY A N 1
ATOM 1394 C CA . GLY A 1 187 ? -5.349 -2.652 -8.296 1.00 93.12 187 GLY A CA 1
ATOM 1395 C C . GLY A 1 187 ? -4.459 -1.424 -8.531 1.00 93.12 187 GLY A C 1
ATOM 1396 O O . GLY A 1 187 ? -4.152 -1.068 -9.670 1.00 93.12 187 GLY A O 1
ATOM 1397 N N . GLY A 1 188 ? -4.021 -0.759 -7.468 1.00 93.56 188 GLY A N 1
ATOM 1398 C CA . GLY A 1 188 ? -2.995 0.280 -7.491 1.00 93.56 188 GLY A CA 1
ATOM 1399 C C . GLY A 1 188 ? -1.647 -0.254 -7.017 1.00 93.56 188 GLY A C 1
ATOM 1400 O O . GLY A 1 188 ? -1.275 -1.399 -7.273 1.00 93.56 188 GLY A O 1
ATOM 1401 N N . ASP A 1 189 ? -0.922 0.599 -6.309 1.00 96.31 189 ASP A N 1
ATOM 1402 C CA . ASP A 1 189 ? 0.286 0.226 -5.575 1.00 96.31 189 ASP A CA 1
ATOM 1403 C C . ASP A 1 189 ? -0.039 -0.516 -4.270 1.00 96.31 189 ASP A C 1
ATOM 1405 O O . ASP A 1 189 ? -1.159 -0.455 -3.756 1.00 96.31 189 ASP A O 1
ATOM 1409 N N . GLY A 1 190 ? 0.957 -1.191 -3.699 1.00 97.62 190 GLY A N 1
ATOM 1410 C CA . GLY A 1 190 ? 0.844 -1.745 -2.353 1.00 97.62 190 GLY A CA 1
ATOM 1411 C C . GLY A 1 190 ? 0.719 -0.638 -1.302 1.00 97.62 190 GLY A C 1
ATOM 1412 O O . GLY A 1 190 ? -0.348 -0.449 -0.712 1.00 97.62 190 GLY A O 1
ATOM 1413 N N . LEU A 1 191 ? 1.808 0.108 -1.112 1.00 98.62 191 LEU A N 1
ATOM 1414 C CA . LEU A 1 191 ? 1.851 1.341 -0.323 1.00 98.62 191 LEU A CA 1
ATOM 1415 C C . LEU A 1 191 ? 2.125 2.522 -1.257 1.00 98.62 191 LEU A C 1
ATOM 1417 O O . LEU A 1 191 ? 3.125 2.520 -1.974 1.00 98.62 191 LEU A O 1
ATOM 1421 N N . HIS A 1 192 ? 1.248 3.519 -1.220 1.00 98.12 192 HIS A N 1
ATOM 1422 C CA . HIS A 1 192 ? 1.361 4.762 -1.969 1.00 98.12 192 HIS A CA 1
ATOM 1423 C C . HIS A 1 192 ? 1.509 5.930 -0.995 1.00 98.12 192 HIS A C 1
ATOM 1425 O O . HIS A 1 192 ? 0.631 6.173 -0.166 1.00 98.12 192 HIS A O 1
ATOM 1431 N N . VAL A 1 193 ? 2.628 6.637 -1.083 1.00 97.69 193 VAL A N 1
ATOM 1432 C CA . VAL A 1 193 ? 2.916 7.844 -0.306 1.00 97.69 193 VAL A CA 1
ATOM 1433 C C . VAL A 1 193 ? 3.108 8.979 -1.293 1.00 97.69 193 VAL A C 1
ATOM 1435 O O . VAL A 1 193 ? 3.968 8.873 -2.165 1.00 97.69 193 VAL A O 1
ATOM 1438 N N . ASP A 1 194 ? 2.323 10.047 -1.184 1.00 95.69 194 ASP A N 1
ATOM 1439 C CA . ASP A 1 194 ? 2.426 11.162 -2.127 1.00 95.69 194 ASP A CA 1
ATOM 1440 C C . ASP A 1 194 ? 2.181 12.519 -1.473 1.00 95.69 194 ASP A C 1
ATOM 1442 O O . ASP A 1 194 ? 1.466 12.625 -0.478 1.00 95.69 194 ASP A O 1
ATOM 1446 N N . GLY A 1 195 ? 2.766 13.560 -2.062 1.00 93.06 195 GLY A N 1
ATOM 1447 C CA . GLY A 1 195 ? 2.567 14.950 -1.668 1.00 93.06 195 GLY A CA 1
ATOM 1448 C C . GLY A 1 195 ? 3.650 15.552 -0.767 1.00 93.06 195 GLY A C 1
ATOM 1449 O O . GLY A 1 195 ? 4.517 14.882 -0.201 1.00 93.06 195 GLY A O 1
ATOM 1450 N N . ASN A 1 196 ? 3.611 16.882 -0.652 1.00 91.88 196 ASN A N 1
ATOM 1451 C CA . ASN A 1 196 ? 4.657 17.662 0.012 1.00 91.88 196 ASN A CA 1
ATOM 1452 C C . ASN A 1 196 ? 4.673 17.492 1.534 1.00 91.88 196 ASN A C 1
ATOM 1454 O O . ASN A 1 196 ? 5.712 17.726 2.144 1.00 91.88 196 ASN A O 1
ATOM 1458 N N . ASP A 1 197 ? 3.558 17.073 2.133 1.00 91.94 197 ASP A N 1
ATOM 1459 C CA . ASP A 1 197 ? 3.390 16.872 3.575 1.00 91.94 197 ASP A CA 1
ATOM 1460 C C . ASP A 1 197 ? 3.325 15.375 3.953 1.00 91.94 197 ASP A C 1
ATOM 1462 O O . ASP A 1 197 ? 2.636 14.973 4.897 1.00 91.94 197 ASP A O 1
ATOM 1466 N N . ALA A 1 198 ? 4.064 14.540 3.211 1.00 93.81 198 ALA A N 1
ATOM 1467 C CA . ALA A 1 198 ? 4.195 13.097 3.424 1.00 93.81 198 ALA A CA 1
ATOM 1468 C C . ALA A 1 198 ? 5.622 12.661 3.812 1.00 93.81 198 ALA A C 1
ATOM 1470 O O . ALA A 1 198 ? 6.244 11.821 3.164 1.00 93.81 198 ALA A O 1
ATOM 1471 N N . ASN A 1 199 ? 6.159 13.251 4.878 1.00 93.81 199 ASN A N 1
ATOM 1472 C CA . ASN A 1 199 ? 7.577 13.189 5.237 1.00 93.81 199 ASN A CA 1
ATOM 1473 C C . ASN A 1 199 ? 7.847 12.534 6.596 1.00 93.81 199 ASN A C 1
ATOM 1475 O O . ASN A 1 199 ? 7.012 12.523 7.501 1.00 93.81 199 ASN A O 1
ATOM 1479 N N . VAL A 1 200 ? 9.089 12.093 6.809 1.00 95.25 200 VAL A N 1
ATOM 1480 C CA . VAL A 1 200 ? 9.534 11.475 8.071 1.00 95.25 200 VAL A CA 1
ATOM 1481 C C . VAL A 1 200 ? 8.706 10.223 8.401 1.00 95.25 200 VAL A C 1
ATOM 1483 O O . VAL A 1 200 ? 8.497 9.874 9.560 1.00 95.25 200 VAL A O 1
ATOM 1486 N N . ILE A 1 201 ? 8.202 9.549 7.371 1.00 97.44 201 ILE A N 1
ATOM 1487 C CA . ILE A 1 201 ? 7.458 8.298 7.484 1.00 97.44 201 ILE A CA 1
ATOM 1488 C C . ILE A 1 201 ? 8.463 7.160 7.634 1.00 97.44 201 ILE A C 1
ATOM 1490 O O . ILE A 1 201 ? 9.506 7.147 6.975 1.00 97.44 201 ILE A O 1
ATOM 1494 N N . THR A 1 202 ? 8.157 6.206 8.511 1.00 98.44 202 THR A N 1
ATOM 1495 C CA . THR A 1 202 ? 8.977 5.005 8.709 1.00 98.44 202 THR A CA 1
ATOM 1496 C C . THR A 1 202 ? 8.198 3.759 8.313 1.00 98.44 202 THR A C 1
ATOM 1498 O O . THR A 1 202 ? 7.152 3.465 8.889 1.00 98.44 202 THR A O 1
ATOM 1501 N N . VAL A 1 203 ? 8.736 2.999 7.361 1.00 98.75 203 VAL A N 1
ATOM 1502 C CA . VAL A 1 203 ? 8.173 1.740 6.868 1.00 98.75 203 VAL A CA 1
ATOM 1503 C C . VAL A 1 203 ? 9.132 0.606 7.212 1.00 98.75 203 VAL A C 1
ATOM 1505 O O . VAL A 1 203 ? 10.277 0.619 6.773 1.00 98.75 203 VAL A O 1
ATOM 1508 N N . THR A 1 204 ? 8.698 -0.376 8.000 1.00 98.56 204 THR A N 1
ATOM 1509 C CA . THR A 1 204 ? 9.573 -1.451 8.503 1.00 98.56 204 THR A CA 1
ATOM 1510 C C . THR A 1 204 ? 8.958 -2.826 8.286 1.00 98.56 204 THR A C 1
ATOM 1512 O O . THR A 1 204 ? 7.800 -3.047 8.631 1.00 98.56 204 THR A O 1
ATOM 1515 N N . GLY A 1 205 ? 9.727 -3.762 7.722 1.00 97.38 205 GLY A N 1
ATOM 1516 C CA . GLY A 1 205 ? 9.338 -5.174 7.609 1.00 97.38 205 GLY A CA 1
ATOM 1517 C C . GLY A 1 205 ? 8.063 -5.415 6.796 1.00 97.38 205 GLY A C 1
ATOM 1518 O O . GLY A 1 205 ? 7.346 -6.378 7.049 1.00 97.38 205 GLY A O 1
ATOM 1519 N N . CYS A 1 206 ? 7.736 -4.515 5.869 1.00 98.12 206 CYS A N 1
ATOM 1520 C CA . CYS A 1 206 ? 6.513 -4.602 5.080 1.00 98.12 206 CYS A CA 1
ATOM 1521 C C . CYS A 1 206 ? 6.725 -5.379 3.779 1.00 98.12 206 CYS A C 1
ATOM 1523 O O . CYS A 1 206 ? 7.792 -5.311 3.171 1.00 98.12 206 CYS A O 1
ATOM 1525 N N . ASP A 1 207 ? 5.674 -6.052 3.322 1.00 97.75 207 ASP A N 1
ATOM 1526 C CA . ASP A 1 207 ? 5.652 -6.851 2.098 1.00 97.75 207 ASP A CA 1
ATOM 1527 C C . ASP A 1 207 ? 4.617 -6.304 1.111 1.00 97.75 207 ASP A C 1
ATOM 1529 O O . ASP A 1 207 ? 3.434 -6.210 1.433 1.00 97.75 207 ASP A O 1
ATOM 1533 N N . ALA A 1 208 ? 5.039 -5.975 -0.108 1.00 97.50 208 ALA A N 1
ATOM 1534 C CA . ALA A 1 208 ? 4.143 -5.588 -1.188 1.00 97.50 208 ALA A CA 1
ATOM 1535 C C . ALA A 1 208 ? 4.189 -6.627 -2.313 1.00 97.50 208 ALA A C 1
ATOM 1537 O O . ALA A 1 208 ? 5.157 -6.693 -3.078 1.00 97.50 208 ALA A O 1
ATOM 1538 N N . THR A 1 209 ? 3.126 -7.425 -2.428 1.00 95.25 209 THR A N 1
ATOM 1539 C CA . THR A 1 209 ? 3.111 -8.613 -3.287 1.00 95.25 209 THR A CA 1
ATOM 1540 C C . THR A 1 209 ? 1.944 -8.620 -4.276 1.00 95.25 209 THR A C 1
ATOM 1542 O O . THR A 1 209 ? 0.785 -8.523 -3.884 1.00 95.25 209 THR A O 1
ATOM 1545 N N . ASN A 1 210 ? 2.223 -8.859 -5.560 1.00 93.88 210 ASN A N 1
ATOM 1546 C CA . ASN A 1 210 ? 1.228 -9.030 -6.631 1.00 93.88 210 ASN A CA 1
ATOM 1547 C C . ASN A 1 210 ? 0.261 -7.846 -6.819 1.00 93.88 210 ASN A C 1
ATOM 1549 O O . ASN A 1 210 ? -0.869 -8.054 -7.257 1.00 93.88 210 ASN A O 1
ATOM 1553 N N . ASN A 1 211 ? 0.667 -6.621 -6.486 1.00 93.94 211 ASN A N 1
ATOM 1554 C CA . ASN A 1 211 ? -0.123 -5.432 -6.813 1.00 93.94 211 ASN A CA 1
ATOM 1555 C C . ASN A 1 211 ? -0.053 -5.153 -8.324 1.00 93.94 211 ASN A C 1
ATOM 1557 O O . ASN A 1 211 ? 0.928 -5.520 -8.976 1.00 93.94 211 ASN A O 1
ATOM 1561 N N . GLU A 1 212 ? -1.081 -4.537 -8.903 1.00 92.25 212 GLU A N 1
ATOM 1562 C CA . GLU A 1 212 ? -1.089 -4.217 -10.334 1.00 92.25 212 GLU A CA 1
ATOM 1563 C C . GLU A 1 212 ? -0.158 -3.052 -10.682 1.00 92.25 212 GLU A C 1
ATOM 1565 O O . GLU A 1 212 ? 0.380 -3.017 -11.790 1.00 92.25 212 GLU A O 1
ATOM 1570 N N . GLY A 1 213 ? 0.028 -2.119 -9.747 1.00 92.94 213 GLY A N 1
ATOM 1571 C CA . GLY A 1 213 ? 1.000 -1.034 -9.826 1.00 92.94 213 GLY A CA 1
ATOM 1572 C C . GLY A 1 213 ? 2.339 -1.411 -9.195 1.00 92.94 213 GLY A C 1
ATOM 1573 O O . GLY A 1 213 ? 2.849 -2.527 -9.342 1.00 92.94 213 GLY A O 1
ATOM 1574 N N . ASN A 1 214 ? 2.925 -0.460 -8.482 1.00 95.44 214 ASN A N 1
ATOM 1575 C CA . ASN A 1 214 ? 4.186 -0.608 -7.776 1.00 95.44 214 ASN A CA 1
ATOM 1576 C C . ASN A 1 214 ? 4.010 -1.359 -6.447 1.00 95.44 214 ASN A C 1
ATOM 1578 O O . ASN A 1 214 ? 2.923 -1.451 -5.881 1.00 95.44 214 ASN A O 1
ATOM 1582 N N . GLY A 1 215 ? 5.100 -1.907 -5.914 1.00 96.94 215 GLY A N 1
ATOM 1583 C CA . GLY A 1 215 ? 5.102 -2.399 -4.538 1.00 96.94 215 GLY A CA 1
ATOM 1584 C C . GLY A 1 215 ? 4.990 -1.237 -3.562 1.00 96.94 215 GLY A C 1
ATOM 1585 O O . GLY A 1 215 ? 4.007 -1.112 -2.832 1.00 96.94 215 GLY A O 1
ATOM 1586 N N . PHE A 1 216 ? 5.990 -0.364 -3.628 1.00 98.38 216 PHE A N 1
ATOM 1587 C CA . PHE A 1 216 ? 6.070 0.871 -2.865 1.00 98.38 216 PHE A CA 1
ATOM 1588 C C . PHE A 1 216 ? 6.252 2.044 -3.822 1.00 98.38 216 PHE A C 1
ATOM 1590 O O . PHE A 1 216 ? 7.216 2.073 -4.595 1.00 98.38 216 PHE A O 1
ATOM 1597 N N . TYR A 1 217 ? 5.333 2.998 -3.753 1.00 97.56 217 TYR A N 1
ATOM 1598 C CA . TYR A 1 217 ? 5.446 4.299 -4.394 1.00 97.56 217 TYR A CA 1
ATOM 1599 C C . TYR A 1 217 ? 5.703 5.365 -3.326 1.00 97.56 217 TYR A C 1
ATOM 1601 O O . TYR A 1 217 ? 4.999 5.400 -2.315 1.00 97.56 217 TYR A O 1
ATOM 1609 N N . ASP A 1 218 ? 6.695 6.222 -3.565 1.00 97.75 218 ASP A N 1
ATOM 1610 C CA . ASP A 1 218 ? 6.984 7.379 -2.714 1.00 97.75 218 ASP A CA 1
ATOM 1611 C C . ASP A 1 218 ? 7.274 8.616 -3.578 1.00 97.75 218 ASP A C 1
ATOM 1613 O O . ASP A 1 218 ? 8.294 8.691 -4.270 1.00 97.75 218 ASP A O 1
ATOM 1617 N N . GLY A 1 219 ? 6.335 9.559 -3.563 1.00 95.75 219 GLY A N 1
ATOM 1618 C CA . GLY A 1 219 ? 6.406 10.865 -4.213 1.00 95.75 219 GLY A CA 1
ATOM 1619 C C . GLY A 1 219 ? 6.614 12.024 -3.237 1.00 95.75 219 GLY A C 1
ATOM 1620 O O . GLY A 1 219 ? 6.369 13.173 -3.606 1.00 95.75 219 GLY A O 1
ATOM 1621 N N . ALA A 1 220 ? 7.038 11.755 -1.997 1.00 94.19 220 ALA A N 1
ATOM 1622 C CA . ALA A 1 220 ? 7.210 12.791 -0.986 1.00 94.19 220 ALA A CA 1
ATOM 1623 C C . ALA A 1 220 ? 8.250 13.855 -1.381 1.00 94.19 220 ALA A C 1
ATOM 1625 O O . ALA A 1 220 ? 9.152 13.637 -2.196 1.00 94.19 220 ALA A O 1
ATOM 1626 N N . MET A 1 221 ? 8.161 15.033 -0.756 1.00 90.06 221 MET A N 1
ATOM 1627 C CA . MET A 1 221 ? 9.130 16.115 -0.966 1.00 90.06 221 MET A CA 1
ATOM 1628 C C . MET A 1 221 ? 10.427 15.915 -0.162 1.00 90.06 221 MET A C 1
ATOM 1630 O O . MET A 1 221 ? 11.504 16.311 -0.618 1.00 90.06 221 MET A O 1
ATOM 1634 N N . MET A 1 222 ? 10.349 15.318 1.032 1.00 90.12 222 MET A N 1
ATOM 1635 C CA . MET A 1 222 ? 11.482 15.113 1.944 1.00 90.12 222 MET A CA 1
ATOM 1636 C C . MET A 1 222 ? 11.731 13.624 2.256 1.00 90.12 222 MET A C 1
ATOM 1638 O O . MET A 1 222 ? 11.240 12.725 1.589 1.00 90.12 222 MET A O 1
ATOM 1642 N N . CYS A 1 223 ? 12.598 13.350 3.235 1.00 92.88 223 CYS A N 1
ATOM 1643 C CA . CYS A 1 223 ? 13.086 12.010 3.558 1.00 92.88 223 CYS A CA 1
ATOM 1644 C C . CYS A 1 223 ? 12.022 11.136 4.244 1.00 92.88 223 CYS A C 1
ATOM 1646 O O . CYS A 1 223 ? 11.457 11.540 5.261 1.00 92.88 223 CYS A O 1
ATOM 1648 N N . ASN A 1 224 ? 11.866 9.910 3.738 1.00 97.88 224 ASN A N 1
ATOM 1649 C CA . ASN A 1 224 ? 11.213 8.785 4.412 1.00 97.88 224 ASN A CA 1
ATOM 1650 C C . ASN A 1 224 ? 12.222 7.635 4.592 1.00 97.88 224 ASN A C 1
ATOM 1652 O O . ASN A 1 224 ? 13.203 7.533 3.844 1.00 97.88 224 ASN A O 1
ATOM 1656 N N . LEU A 1 225 ? 11.990 6.781 5.590 1.00 98.25 225 LEU A N 1
ATOM 1657 C CA . LEU A 1 225 ? 12.857 5.661 5.954 1.00 98.25 225 LEU A CA 1
ATOM 1658 C C . LEU A 1 225 ? 12.154 4.328 5.692 1.00 98.25 225 LEU A C 1
ATOM 1660 O O . LEU A 1 225 ? 11.078 4.071 6.224 1.00 98.25 225 LEU A O 1
ATOM 1664 N N . TYR A 1 226 ? 12.807 3.457 4.931 1.00 98.44 226 TYR A N 1
ATOM 1665 C CA . TYR A 1 226 ? 12.344 2.110 4.617 1.00 98.44 226 TYR A CA 1
ATOM 1666 C C . TYR A 1 226 ? 13.352 1.088 5.141 1.00 98.44 226 TYR A C 1
ATOM 1668 O O . TYR A 1 226 ? 14.526 1.139 4.781 1.00 98.44 226 TYR A O 1
ATOM 1676 N N . ILE A 1 227 ? 12.915 0.148 5.976 1.00 98.38 227 ILE A N 1
ATOM 1677 C CA . ILE A 1 227 ? 13.766 -0.877 6.590 1.00 98.38 227 ILE A CA 1
ATOM 1678 C C . ILE A 1 227 ? 13.222 -2.260 6.250 1.00 98.38 227 ILE A C 1
ATOM 1680 O O . ILE A 1 227 ? 12.094 -2.606 6.598 1.00 98.38 227 ILE A O 1
ATOM 1684 N N . SER A 1 228 ? 14.047 -3.059 5.583 1.00 97.62 228 SER A N 1
ATOM 1685 C CA . SER A 1 228 ? 13.731 -4.401 5.100 1.00 97.62 228 SER A CA 1
ATOM 1686 C C . SER A 1 228 ? 12.408 -4.486 4.323 1.00 97.62 228 SER A C 1
ATOM 1688 O O . SER A 1 228 ? 11.607 -5.379 4.611 1.00 97.62 228 SER A O 1
ATOM 1690 N N . PRO A 1 229 ? 12.114 -3.570 3.374 1.00 98.00 229 PRO A N 1
ATOM 1691 C CA . PRO A 1 229 ? 10.906 -3.706 2.582 1.00 98.00 229 PRO A CA 1
ATOM 1692 C C . PRO A 1 229 ? 11.066 -4.863 1.586 1.00 98.00 229 PRO A C 1
ATOM 1694 O O . PRO A 1 229 ? 12.112 -5.016 0.946 1.00 98.00 229 PRO A O 1
ATOM 1697 N N . HIS A 1 230 ? 10.017 -5.666 1.446 1.00 97.62 230 HIS A N 1
ATOM 1698 C CA . HIS A 1 230 ? 9.973 -6.819 0.559 1.00 97.62 230 HIS A CA 1
ATOM 1699 C C . HIS A 1 230 ? 8.980 -6.613 -0.580 1.00 97.62 230 HIS A C 1
ATOM 1701 O O . HIS A 1 230 ? 7.895 -6.065 -0.384 1.00 97.62 230 HIS A O 1
ATOM 1707 N N . THR A 1 231 ? 9.331 -7.080 -1.775 1.00 97.25 231 THR A N 1
ATOM 1708 C CA . THR A 1 231 ? 8.440 -7.042 -2.932 1.00 97.25 231 THR A CA 1
ATOM 1709 C C . THR A 1 231 ? 8.509 -8.324 -3.743 1.00 97.25 231 THR A C 1
ATOM 1711 O O . THR A 1 231 ? 9.589 -8.867 -3.965 1.00 97.25 231 THR A O 1
ATOM 1714 N N . ASN A 1 232 ? 7.353 -8.762 -4.242 1.00 94.50 232 ASN A N 1
ATOM 1715 C CA . ASN A 1 232 ? 7.251 -9.874 -5.184 1.00 94.50 232 ASN A CA 1
ATOM 1716 C C . ASN A 1 232 ? 6.103 -9.632 -6.176 1.00 94.50 232 ASN A C 1
ATOM 1718 O O . ASN A 1 232 ? 5.045 -9.126 -5.815 1.00 94.50 232 ASN A O 1
ATOM 1722 N N . GLY A 1 233 ? 6.290 -9.966 -7.451 1.00 91.56 233 GLY A N 1
ATOM 1723 C CA . GLY A 1 233 ? 5.179 -10.093 -8.396 1.00 91.56 233 GLY A CA 1
ATOM 1724 C C . GLY A 1 233 ? 4.426 -8.805 -8.771 1.00 91.56 233 GLY A C 1
ATOM 1725 O O . GLY A 1 233 ? 3.579 -8.864 -9.657 1.00 91.56 233 GLY A O 1
ATOM 1726 N N . ASN A 1 234 ? 4.744 -7.633 -8.205 1.00 93.19 234 ASN A N 1
ATOM 1727 C CA . ASN A 1 234 ? 4.101 -6.351 -8.564 1.00 93.19 234 ASN A CA 1
ATOM 1728 C C . ASN A 1 234 ? 4.193 -6.053 -10.068 1.00 93.19 234 ASN A C 1
ATOM 1730 O O . ASN A 1 234 ? 5.189 -6.404 -10.702 1.00 93.19 234 ASN A O 1
ATOM 1734 N N . GLY A 1 235 ? 3.149 -5.444 -10.626 1.00 89.38 235 GLY A N 1
ATOM 1735 C CA . GLY A 1 235 ? 2.869 -5.365 -12.064 1.00 89.38 235 GLY A CA 1
ATOM 1736 C C . GLY A 1 235 ? 1.986 -6.473 -12.589 1.00 89.38 235 GLY A C 1
ATOM 1737 O O . GLY A 1 235 ? 1.717 -6.532 -13.790 1.00 89.38 235 GLY A O 1
ATOM 1738 N N . TRP A 1 236 ? 1.541 -7.342 -11.688 1.00 83.94 236 TRP A N 1
ATOM 1739 C CA . TRP A 1 236 ? 0.600 -8.409 -11.959 1.00 83.94 236 TRP A CA 1
ATOM 1740 C C . TRP A 1 236 ? -0.630 -7.834 -12.663 1.00 83.94 236 TRP A C 1
ATOM 1742 O O . TRP A 1 236 ? -1.316 -7.012 -12.079 1.00 83.94 236 TRP A O 1
ATOM 1752 N N . ARG A 1 237 ? -0.890 -8.208 -13.923 1.00 82.00 237 ARG A N 1
ATOM 1753 C CA . ARG A 1 237 ? -1.986 -7.679 -14.772 1.00 82.00 237 ARG A CA 1
ATOM 1754 C C . ARG A 1 237 ? -1.945 -6.174 -15.098 1.00 82.00 237 ARG A C 1
ATOM 1756 O O . ARG A 1 237 ? -2.452 -5.793 -16.145 1.00 82.00 237 ARG A O 1
ATOM 1763 N N . GLY A 1 238 ? -1.354 -5.308 -14.283 1.00 82.56 238 GLY A N 1
ATOM 1764 C CA . GLY A 1 238 ? -1.327 -3.865 -14.552 1.00 82.56 238 GLY A CA 1
ATOM 1765 C C . GLY A 1 238 ? -0.215 -3.433 -15.500 1.00 82.56 238 GLY A C 1
ATOM 1766 O O . GLY A 1 238 ? -0.449 -2.612 -16.384 1.00 82.56 238 GLY A O 1
ATOM 1767 N N . GLY A 1 239 ? 0.981 -4.004 -15.346 1.00 86.56 239 GLY A N 1
ATOM 1768 C CA . GLY A 1 239 ? 2.195 -3.500 -15.992 1.00 86.56 239 GLY A CA 1
ATOM 1769 C C . GLY A 1 239 ? 3.077 -4.559 -16.639 1.00 86.56 239 GLY A C 1
ATOM 1770 O O . GLY A 1 239 ? 4.144 -4.213 -17.129 1.00 86.56 239 GLY A O 1
ATOM 1771 N N . LYS A 1 240 ? 2.672 -5.834 -16.643 1.00 91.25 240 LYS A N 1
ATOM 1772 C CA . LYS A 1 240 ? 3.442 -6.961 -17.190 1.00 91.25 240 LYS A CA 1
ATOM 1773 C C . LYS A 1 240 ? 2.722 -7.626 -18.349 1.00 91.25 240 LYS A C 1
ATOM 1775 O O . LYS A 1 240 ? 1.562 -8.017 -18.212 1.00 91.25 240 LYS A O 1
ATOM 1780 N N . VAL A 1 241 ? 3.438 -7.844 -19.450 1.00 92.25 241 VAL A N 1
ATOM 1781 C CA . VAL A 1 241 ? 2.897 -8.573 -20.603 1.00 92.25 241 VAL A CA 1
ATOM 1782 C C . VAL A 1 241 ? 3.881 -9.575 -21.183 1.00 92.25 241 VAL A C 1
ATOM 1784 O O . VAL A 1 241 ? 5.095 -9.384 -21.145 1.00 92.25 241 VAL A O 1
ATOM 1787 N N . THR A 1 242 ? 3.333 -10.627 -21.777 1.00 92.81 242 THR A N 1
ATOM 1788 C CA . THR A 1 242 ? 4.026 -11.472 -22.744 1.00 92.81 242 THR A CA 1
ATOM 1789 C C . THR A 1 242 ? 3.672 -10.986 -24.145 1.00 92.81 242 THR A C 1
ATOM 1791 O O . THR A 1 242 ? 2.496 -10.907 -24.508 1.00 92.81 242 THR A O 1
ATOM 1794 N N . HIS A 1 243 ? 4.687 -10.689 -24.953 1.00 93.31 243 HIS A N 1
ATOM 1795 C CA . HIS A 1 243 ? 4.508 -10.333 -26.355 1.00 93.31 243 HIS A CA 1
ATOM 1796 C C . HIS A 1 243 ? 5.708 -10.793 -27.184 1.00 93.31 243 HIS A C 1
ATOM 1798 O O . HIS A 1 243 ? 6.853 -10.562 -26.792 1.00 93.31 243 HIS A O 1
ATOM 1804 N N . ARG A 1 244 ? 5.435 -11.477 -28.307 1.00 89.75 244 ARG A N 1
ATOM 1805 C CA . ARG A 1 244 ? 6.450 -12.070 -29.202 1.00 89.75 244 ARG A CA 1
ATOM 1806 C C . ARG A 1 244 ? 7.530 -12.834 -28.436 1.00 89.75 244 ARG A C 1
ATOM 1808 O O . ARG A 1 244 ? 8.719 -12.628 -28.641 1.00 89.75 244 ARG A O 1
ATOM 1815 N N . CYS A 1 245 ? 7.092 -13.705 -27.524 1.00 87.88 245 CYS A N 1
ATOM 1816 C CA . CYS A 1 245 ? 7.968 -14.607 -26.768 1.00 87.88 245 CYS A CA 1
ATOM 1817 C C . CYS A 1 245 ? 8.897 -13.914 -25.753 1.00 87.88 245 CYS A C 1
ATOM 1819 O O . CYS A 1 245 ? 9.737 -14.569 -25.140 1.00 87.88 245 CYS A O 1
ATOM 1821 N N . ILE A 1 246 ? 8.701 -12.613 -25.522 1.00 90.06 246 ILE A N 1
ATOM 1822 C CA . ILE A 1 246 ? 9.455 -11.796 -24.573 1.00 90.06 246 ILE A CA 1
ATOM 1823 C C . ILE A 1 246 ? 8.503 -11.319 -23.472 1.00 90.06 246 ILE A C 1
ATOM 1825 O O . ILE A 1 246 ? 7.336 -11.006 -23.728 1.00 90.06 246 ILE A O 1
ATOM 1829 N N . ARG A 1 247 ? 9.000 -11.277 -22.231 1.00 91.75 247 ARG A N 1
ATOM 1830 C CA . ARG A 1 247 ? 8.296 -10.636 -21.114 1.00 91.75 247 ARG A CA 1
ATOM 1831 C C . ARG A 1 247 ? 8.711 -9.178 -21.011 1.00 91.75 247 ARG A C 1
ATOM 1833 O O . ARG A 1 247 ? 9.902 -8.877 -20.917 1.00 91.75 247 ARG A O 1
ATOM 1840 N N . TRP A 1 248 ? 7.718 -8.306 -20.962 1.00 92.12 248 TRP A N 1
ATOM 1841 C CA . TRP A 1 248 ? 7.878 -6.860 -20.923 1.00 92.12 248 TRP A CA 1
ATOM 1842 C C . TRP A 1 248 ? 7.246 -6.285 -19.667 1.00 92.12 248 TRP A C 1
ATOM 1844 O O . TRP A 1 248 ? 6.274 -6.838 -19.142 1.00 92.12 248 TRP A O 1
ATOM 1854 N N . PHE A 1 249 ? 7.773 -5.148 -19.228 1.00 91.69 249 PHE A N 1
ATOM 1855 C CA . PHE A 1 249 ? 7.136 -4.314 -18.222 1.00 91.69 249 PHE A CA 1
ATOM 1856 C C . PHE A 1 249 ? 6.955 -2.886 -18.718 1.00 91.69 249 PHE A C 1
ATOM 1858 O O . PHE A 1 249 ? 7.802 -2.359 -19.440 1.00 91.69 249 PHE A O 1
ATOM 1865 N N . ALA A 1 250 ? 5.848 -2.272 -18.320 1.00 91.38 250 ALA A N 1
ATOM 1866 C CA . ALA A 1 250 ? 5.559 -0.881 -18.605 1.00 91.38 250 ALA A CA 1
ATOM 1867 C C . ALA A 1 250 ? 6.398 0.045 -17.706 1.00 91.38 250 ALA A C 1
ATOM 1869 O O . ALA A 1 250 ? 6.546 -0.174 -16.500 1.00 91.38 250 ALA A O 1
ATOM 1870 N N . LEU A 1 251 ? 6.959 1.088 -18.314 1.00 87.44 251 LEU A N 1
ATOM 1871 C CA . LEU A 1 251 ? 7.822 2.091 -17.684 1.00 87.44 251 LEU A CA 1
ATOM 1872 C C . LEU A 1 251 ? 7.072 3.357 -17.250 1.00 87.44 251 LEU A C 1
ATOM 1874 O O . LEU A 1 251 ? 7.673 4.200 -16.585 1.00 87.44 251 LEU A O 1
ATOM 1878 N N . SER A 1 252 ? 5.813 3.506 -17.664 1.00 81.88 252 SER A N 1
ATOM 1879 C CA . SER A 1 252 ? 4.988 4.696 -17.437 1.00 81.88 252 SER A CA 1
ATOM 1880 C C . SER A 1 252 ? 3.539 4.316 -17.138 1.00 81.88 252 SER A C 1
ATOM 1882 O O . SER A 1 252 ? 3.024 3.385 -17.755 1.00 81.88 252 SER A O 1
ATOM 1884 N N . ASP A 1 253 ? 2.856 5.096 -16.293 1.00 71.94 253 ASP A N 1
ATOM 1885 C CA . ASP A 1 253 ? 1.454 4.858 -15.894 1.00 71.94 253 ASP A CA 1
ATOM 1886 C C . ASP A 1 253 ? 0.437 5.120 -17.007 1.00 71.94 253 ASP A C 1
ATOM 1888 O O . ASP A 1 253 ? -0.749 4.820 -16.876 1.00 71.94 253 ASP A O 1
ATOM 1892 N N . SER A 1 254 ? 0.936 5.647 -18.121 1.00 72.06 254 SER A N 1
ATOM 1893 C CA . SER A 1 254 ? 0.164 6.085 -19.269 1.00 72.06 254 SER A CA 1
ATOM 1894 C C . SER A 1 254 ? 0.792 5.556 -20.551 1.00 72.06 254 SER A C 1
ATOM 1896 O O . SER A 1 254 ? 1.063 6.344 -21.453 1.00 72.06 254 SER A O 1
ATOM 1898 N N . VAL A 1 255 ? 1.072 4.246 -20.646 1.00 81.69 255 VAL A N 1
ATOM 1899 C CA . VAL A 1 255 ? 1.426 3.659 -21.952 1.00 81.69 255 VAL A CA 1
ATOM 1900 C C . VAL A 1 255 ? 0.239 3.898 -22.888 1.00 81.69 255 VAL A C 1
ATOM 1902 O O . VAL A 1 255 ? -0.835 3.342 -22.630 1.00 81.69 255 VAL A O 1
ATOM 1905 N N . PRO A 1 256 ? 0.380 4.734 -23.937 1.00 82.69 256 PRO A N 1
ATOM 1906 C CA . PRO A 1 256 ? -0.744 5.050 -24.798 1.00 82.69 256 PRO A CA 1
ATOM 1907 C C . PRO A 1 256 ? -1.286 3.773 -25.450 1.00 82.69 256 PRO A C 1
ATOM 1909 O O . PRO A 1 256 ? -0.495 2.895 -25.826 1.00 82.69 256 PRO A O 1
ATOM 1912 N N . PRO A 1 257 ? -2.616 3.647 -25.608 1.00 84.50 257 PRO A N 1
ATOM 1913 C CA . PRO A 1 257 ? -3.199 2.530 -26.331 1.00 84.50 257 PRO A CA 1
ATOM 1914 C C . PRO A 1 257 ? -2.529 2.361 -27.701 1.00 84.50 257 PRO A C 1
ATOM 1916 O O . PRO A 1 257 ? -2.436 3.309 -28.476 1.00 84.50 257 PRO A O 1
ATOM 1919 N N . GLY A 1 258 ? -2.050 1.150 -27.992 1.00 85.00 258 GLY A N 1
ATOM 1920 C CA . GLY A 1 258 ? -1.439 0.821 -29.284 1.00 85.00 258 GLY A CA 1
ATOM 1921 C C . GLY A 1 258 ? 0.086 0.945 -29.361 1.00 85.00 258 GLY A C 1
ATOM 1922 O O . GLY A 1 258 ? 0.641 0.563 -30.387 1.00 85.00 258 GLY A O 1
ATOM 1923 N N . ILE A 1 259 ? 0.784 1.385 -28.304 1.00 91.69 259 ILE A N 1
ATOM 1924 C CA . ILE A 1 259 ? 2.250 1.249 -28.248 1.00 91.69 259 ILE A CA 1
ATOM 1925 C C . ILE A 1 259 ? 2.613 -0.222 -27.982 1.00 91.69 259 ILE A C 1
ATOM 1927 O O . ILE A 1 259 ? 2.628 -0.688 -26.840 1.00 91.69 259 ILE A O 1
ATOM 1931 N N . GLU A 1 260 ? 2.879 -0.960 -29.058 1.00 94.31 260 GLU A N 1
ATOM 1932 C CA . GLU A 1 260 ? 3.276 -2.367 -29.072 1.00 94.31 260 GLU A CA 1
ATOM 1933 C C . GLU A 1 260 ? 4.750 -2.519 -28.645 1.00 94.31 260 GLU A C 1
ATOM 1935 O O . GLU A 1 260 ? 5.643 -1.908 -29.253 1.00 94.31 260 GLU A O 1
ATOM 1940 N N . PRO A 1 261 ? 5.040 -3.325 -27.606 1.00 94.38 261 PRO A N 1
ATOM 1941 C CA . PRO A 1 261 ? 6.397 -3.520 -27.112 1.00 94.38 261 PRO A CA 1
ATOM 1942 C C . PRO A 1 261 ? 7.293 -4.171 -28.171 1.00 94.38 261 PRO A C 1
ATOM 1944 O O . PRO A 1 261 ? 6.963 -5.214 -28.733 1.00 94.38 261 PRO A O 1
ATOM 1947 N N . GLY A 1 262 ? 8.451 -3.559 -28.426 1.00 93.44 262 GLY A N 1
ATOM 1948 C CA . GLY A 1 262 ? 9.423 -4.044 -29.408 1.00 93.44 262 GLY A CA 1
ATOM 1949 C C . GLY A 1 262 ? 9.152 -3.626 -30.857 1.00 93.44 262 GLY A C 1
ATOM 1950 O O . GLY A 1 262 ? 10.005 -3.883 -31.702 1.00 93.44 262 GLY A O 1
ATOM 1951 N N . ILE A 1 263 ? 8.008 -2.991 -31.153 1.00 95.06 263 ILE A N 1
ATOM 1952 C CA . ILE A 1 263 ? 7.535 -2.767 -32.533 1.00 95.06 263 ILE A CA 1
ATOM 1953 C C . ILE A 1 263 ? 7.188 -1.313 -32.809 1.00 95.06 263 ILE A C 1
ATOM 1955 O O . ILE A 1 263 ? 7.687 -0.745 -33.779 1.00 95.06 263 ILE A O 1
ATOM 1959 N N . SER A 1 264 ? 6.347 -0.698 -31.976 1.00 95.00 264 SER A N 1
ATOM 1960 C CA . SER A 1 264 ? 5.933 0.686 -32.199 1.00 95.00 264 SER A CA 1
ATOM 1961 C C . SER A 1 264 ? 7.122 1.639 -32.120 1.00 95.00 264 SER A C 1
ATOM 1963 O O . SER A 1 264 ? 8.047 1.445 -31.329 1.00 95.00 264 SER A O 1
ATOM 1965 N N . GLN A 1 265 ? 7.083 2.718 -32.900 1.00 94.50 265 GLN A N 1
ATOM 1966 C CA . GLN A 1 265 ? 8.057 3.794 -32.758 1.00 94.50 265 GLN A CA 1
ATOM 1967 C C . GLN A 1 265 ? 8.074 4.290 -31.302 1.00 94.50 265 GLN A C 1
ATOM 1969 O O . GLN A 1 265 ? 7.022 4.470 -30.690 1.00 94.50 265 GLN A O 1
ATOM 1974 N N . ASN A 1 266 ? 9.270 4.496 -30.748 1.00 90.00 266 ASN A N 1
ATOM 1975 C CA . ASN A 1 266 ? 9.491 4.932 -29.365 1.00 90.00 266 ASN A CA 1
ATOM 1976 C C . ASN A 1 266 ? 8.986 3.963 -28.277 1.00 90.00 266 ASN A C 1
ATOM 1978 O O . ASN A 1 266 ? 8.800 4.385 -27.133 1.00 90.00 266 ASN A O 1
ATOM 1982 N N . TRP A 1 267 ? 8.804 2.668 -28.571 1.00 93.19 267 TRP A N 1
ATOM 1983 C CA . TRP A 1 267 ? 8.393 1.690 -27.553 1.00 93.19 267 TRP A CA 1
ATOM 1984 C C . TRP A 1 267 ? 9.309 1.696 -26.318 1.00 93.19 267 TRP A C 1
ATOM 1986 O O . TRP A 1 267 ? 8.827 1.469 -25.213 1.00 93.19 267 TRP A O 1
ATOM 1996 N N . GLN A 1 268 ? 10.599 2.015 -26.469 1.00 92.00 268 GLN A N 1
ATOM 1997 C CA . GLN A 1 268 ? 11.605 2.054 -25.396 1.00 92.00 268 GLN A CA 1
ATOM 1998 C C . GLN A 1 268 ? 11.316 3.114 -24.322 1.00 92.00 268 GLN A C 1
ATOM 2000 O O . GLN A 1 268 ? 11.844 3.043 -23.213 1.00 92.00 268 GLN A O 1
ATOM 2005 N N . ALA A 1 269 ? 10.494 4.121 -24.633 1.00 89.00 269 ALA A N 1
ATOM 2006 C CA . ALA A 1 269 ? 10.034 5.090 -23.641 1.00 89.00 269 ALA A CA 1
ATOM 2007 C C . ALA A 1 269 ? 8.977 4.491 -22.695 1.00 89.00 269 ALA A C 1
ATOM 2009 O O . ALA A 1 269 ? 8.795 4.989 -21.585 1.00 89.00 269 ALA A O 1
ATOM 2010 N N . HIS A 1 270 ? 8.311 3.416 -23.125 1.00 90.25 270 HIS A N 1
ATOM 2011 C CA . HIS A 1 270 ? 7.133 2.843 -22.479 1.00 90.25 270 HIS A CA 1
ATOM 2012 C C . HIS A 1 270 ? 7.332 1.412 -21.993 1.00 90.25 270 HIS A C 1
ATOM 2014 O O . HIS A 1 270 ? 6.632 1.001 -21.075 1.00 90.25 270 HIS A O 1
ATOM 2020 N N . TRP A 1 271 ? 8.266 0.665 -22.576 1.00 92.25 271 TRP A N 1
ATOM 2021 C CA . TRP A 1 271 ? 8.490 -0.744 -22.286 1.00 92.25 271 TRP A CA 1
ATOM 2022 C C . TRP A 1 271 ? 9.967 -1.039 -22.071 1.00 92.25 271 TRP A C 1
ATOM 2024 O O . TRP A 1 271 ? 10.828 -0.493 -22.759 1.00 92.25 271 TRP A O 1
ATOM 2034 N N . ASP A 1 272 ? 10.243 -1.968 -21.164 1.00 90.44 272 ASP A N 1
ATOM 2035 C CA . ASP A 1 272 ? 11.559 -2.578 -21.008 1.00 90.44 272 ASP A CA 1
ATOM 2036 C C . ASP A 1 272 ? 11.423 -4.100 -20.859 1.00 90.44 272 ASP A C 1
ATOM 2038 O O . ASP A 1 272 ? 10.362 -4.647 -20.535 1.00 90.44 272 ASP A O 1
ATOM 2042 N N . THR A 1 273 ? 12.501 -4.794 -21.197 1.00 88.50 273 THR A N 1
ATOM 2043 C CA . THR A 1 273 ? 12.580 -6.251 -21.255 1.00 88.50 273 THR A CA 1
ATOM 2044 C C . THR A 1 273 ? 12.899 -6.826 -19.880 1.00 88.50 273 THR A C 1
ATOM 2046 O O . THR A 1 273 ? 13.896 -6.482 -19.243 1.00 88.50 273 THR A O 1
ATOM 2049 N N . LEU A 1 274 ? 12.060 -7.748 -19.409 1.00 82.19 274 LEU A N 1
ATOM 2050 C CA . LEU A 1 274 ? 12.321 -8.489 -18.178 1.00 82.19 274 LEU A CA 1
ATOM 2051 C C . LEU A 1 274 ? 13.209 -9.699 -18.453 1.00 82.19 274 LEU A C 1
ATOM 2053 O O . LEU A 1 274 ? 14.208 -9.920 -17.770 1.00 82.19 274 LEU A O 1
ATOM 2057 N N . PHE A 1 275 ? 12.787 -10.515 -19.418 1.00 80.25 275 PHE A N 1
ATOM 2058 C CA . PHE A 1 275 ? 13.375 -11.817 -19.672 1.00 80.25 275 PHE A CA 1
ATOM 2059 C C . PHE A 1 275 ? 13.097 -12.255 -21.110 1.00 80.25 275 PHE A C 1
ATOM 2061 O O . PHE A 1 275 ? 11.953 -12.233 -21.577 1.00 80.25 275 PHE A O 1
ATOM 2068 N N . VAL A 1 276 ? 14.164 -12.682 -21.778 1.00 75.50 276 VAL A N 1
ATOM 2069 C CA . VAL A 1 276 ? 14.135 -13.432 -23.033 1.00 75.50 276 VAL A CA 1
ATOM 2070 C C . VAL A 1 276 ? 14.551 -14.856 -22.676 1.00 75.50 276 VAL A C 1
ATOM 2072 O O . VAL A 1 276 ? 15.555 -15.039 -21.983 1.00 75.50 276 VAL A O 1
ATOM 2075 N N . ALA A 1 277 ? 13.779 -15.861 -23.091 1.00 72.62 277 ALA A N 1
ATOM 2076 C CA . ALA A 1 277 ? 14.134 -17.249 -22.815 1.00 72.62 277 ALA A CA 1
ATOM 2077 C C . ALA A 1 277 ? 15.506 -17.574 -23.425 1.00 72.62 277 ALA A C 1
ATOM 2079 O O . ALA A 1 277 ? 15.730 -17.364 -24.617 1.00 72.62 277 ALA A O 1
ATOM 2080 N N . ARG A 1 278 ? 16.438 -18.073 -22.601 1.00 69.44 278 ARG A N 1
ATOM 2081 C CA . ARG A 1 278 ? 17.825 -18.358 -23.020 1.00 69.44 278 ARG A CA 1
ATOM 2082 C C . ARG A 1 278 ? 17.926 -19.440 -24.099 1.00 69.44 278 ARG A C 1
ATOM 2084 O O . ARG A 1 278 ? 18.928 -19.499 -24.796 1.00 69.44 278 ARG A O 1
ATOM 2091 N N . ASP A 1 279 ? 16.911 -20.286 -24.219 1.00 79.12 279 ASP A N 1
ATOM 2092 C CA . ASP A 1 279 ? 16.831 -21.400 -25.165 1.00 79.12 279 ASP A CA 1
ATOM 2093 C C . ASP A 1 279 ? 16.012 -21.064 -26.424 1.00 79.12 279 ASP A C 1
ATOM 2095 O O . ASP A 1 279 ? 15.704 -21.953 -27.216 1.00 79.12 279 ASP A O 1
ATOM 2099 N N . GLY A 1 280 ? 15.624 -19.796 -26.602 1.00 72.81 280 GLY A N 1
ATOM 2100 C CA . GLY A 1 280 ? 14.791 -19.359 -27.721 1.00 72.81 280 GLY A CA 1
ATOM 2101 C C . GLY A 1 280 ? 13.341 -19.851 -27.654 1.00 72.81 280 GLY A C 1
ATOM 2102 O O . GLY A 1 280 ? 12.586 -19.621 -28.599 1.00 72.81 280 GLY A O 1
ATOM 2103 N N . ARG A 1 281 ? 12.914 -20.510 -26.564 1.00 81.62 281 ARG A N 1
ATOM 2104 C CA . ARG A 1 281 ? 11.523 -20.955 -26.429 1.00 81.62 281 ARG A CA 1
ATOM 2105 C C . ARG A 1 281 ? 10.593 -19.785 -26.157 1.00 81.62 281 ARG A C 1
ATOM 2107 O O . ARG A 1 281 ? 10.884 -18.873 -25.388 1.00 81.62 281 ARG A O 1
ATOM 2114 N N . CYS A 1 282 ? 9.404 -19.861 -26.739 1.00 79.50 282 CYS A N 1
ATOM 2115 C CA . CYS A 1 282 ? 8.358 -18.899 -26.456 1.00 79.50 282 CYS A CA 1
ATOM 2116 C C . CYS A 1 282 ? 7.800 -19.074 -25.050 1.00 79.50 282 CYS A C 1
ATOM 2118 O O . CYS A 1 282 ? 7.294 -20.134 -24.691 1.00 79.50 282 CYS A O 1
ATOM 2120 N N . LEU A 1 283 ? 7.870 -18.006 -24.259 1.00 80.62 283 LEU A N 1
ATOM 2121 C CA . LEU A 1 283 ? 7.217 -17.947 -22.959 1.00 80.62 283 LEU A CA 1
ATOM 2122 C C . LEU A 1 283 ? 5.717 -17.759 -23.194 1.00 80.62 283 LEU A C 1
ATOM 2124 O O . LEU A 1 283 ? 5.344 -16.760 -23.811 1.00 80.62 283 LEU A O 1
ATOM 2128 N N . PRO A 1 284 ? 4.847 -18.677 -22.740 1.00 84.50 284 PRO A N 1
ATOM 2129 C CA . PRO A 1 284 ? 3.412 -18.489 -22.877 1.00 84.50 284 PRO A CA 1
ATOM 2130 C C . PRO A 1 284 ? 2.932 -17.339 -21.986 1.00 84.50 284 PRO A C 1
ATOM 2132 O O . PRO A 1 284 ? 3.569 -16.978 -20.988 1.00 84.50 284 PRO A O 1
ATOM 2135 N N . ALA A 1 285 ? 1.782 -16.769 -22.341 1.00 83.94 285 ALA A N 1
ATOM 2136 C CA . ALA A 1 285 ? 1.062 -15.892 -21.432 1.00 83.94 285 ALA A CA 1
ATOM 2137 C C . ALA A 1 285 ? 0.643 -16.678 -20.180 1.00 83.94 285 ALA A C 1
ATOM 2139 O O . ALA A 1 285 ? 0.251 -17.842 -20.258 1.00 83.94 285 ALA A O 1
ATOM 2140 N N . THR A 1 286 ? 0.733 -16.038 -19.021 1.00 85.38 286 THR A N 1
ATOM 2141 C CA . THR A 1 286 ? 0.332 -16.602 -17.730 1.00 85.38 286 THR A CA 1
ATOM 2142 C C . THR A 1 286 ? -0.629 -15.650 -17.025 1.00 85.38 286 THR A C 1
ATOM 2144 O O . THR A 1 286 ? -0.898 -14.544 -17.495 1.00 85.38 286 THR A O 1
ATOM 2147 N N . VAL A 1 287 ? -1.136 -16.056 -15.859 1.00 81.44 287 VAL A N 1
ATOM 2148 C CA . VAL A 1 287 ? -1.945 -15.172 -15.005 1.00 81.44 287 VAL A CA 1
ATOM 2149 C C . VAL A 1 287 ? -1.156 -13.923 -14.583 1.00 81.44 287 VAL A C 1
ATOM 2151 O O . VAL A 1 287 ? -1.759 -12.877 -14.358 1.00 81.44 287 VAL A O 1
ATOM 2154 N N . GLU A 1 288 ? 0.173 -14.022 -14.484 1.00 83.19 288 GLU A N 1
ATOM 2155 C CA . GLU A 1 288 ? 1.054 -12.900 -14.146 1.00 83.19 288 GLU A CA 1
ATOM 2156 C C . GLU A 1 288 ? 1.473 -12.069 -15.357 1.00 83.19 288 GLU A C 1
ATOM 2158 O O . GLU A 1 288 ? 1.471 -10.841 -15.282 1.00 83.19 288 GLU A O 1
ATOM 2163 N N . PHE A 1 289 ? 1.788 -12.733 -16.469 1.00 87.44 289 PHE A N 1
ATOM 2164 C CA . PHE A 1 289 ? 2.196 -12.102 -17.719 1.00 87.44 289 PHE A CA 1
ATOM 2165 C C . PHE A 1 289 ? 1.116 -12.326 -18.767 1.00 87.44 289 PHE A C 1
ATOM 2167 O O . PHE A 1 289 ? 1.169 -13.282 -19.542 1.00 87.44 289 PHE A O 1
ATOM 2174 N N . GLN A 1 290 ? 0.112 -11.455 -18.774 1.00 89.88 290 GLN A N 1
ATOM 2175 C CA . GLN A 1 290 ? -0.978 -11.557 -19.737 1.00 89.88 290 GLN A CA 1
ATOM 2176 C C . GLN A 1 290 ? -0.466 -11.288 -21.156 1.00 89.88 290 GLN A C 1
ATOM 2178 O O . GLN A 1 290 ? 0.537 -10.600 -21.348 1.00 89.88 290 GLN A O 1
ATOM 2183 N N . ALA A 1 291 ? -1.139 -11.839 -22.165 1.00 92.38 291 ALA A N 1
ATOM 2184 C CA . ALA A 1 291 ? -0.830 -11.482 -23.543 1.00 92.38 291 ALA A CA 1
ATOM 2185 C C . ALA A 1 291 ? -1.033 -9.971 -23.729 1.00 92.38 291 ALA A C 1
ATOM 2187 O O . ALA A 1 291 ? -2.027 -9.421 -23.248 1.00 92.38 291 ALA A O 1
ATOM 2188 N N . TRP A 1 292 ? -0.102 -9.306 -24.416 1.00 93.81 292 TRP A N 1
ATOM 2189 C CA . TRP A 1 292 ? -0.318 -7.917 -24.806 1.00 93.81 292 TRP A CA 1
ATOM 2190 C C . TRP A 1 292 ? -1.564 -7.819 -25.689 1.00 93.81 292 TRP A C 1
ATOM 2192 O O . TRP A 1 292 ? -1.737 -8.586 -26.636 1.00 93.81 292 TRP A O 1
ATOM 2202 N N . GLN A 1 293 ? -2.423 -6.866 -25.359 1.00 92.19 293 GLN A N 1
ATOM 2203 C CA . GLN A 1 293 ? -3.636 -6.541 -26.091 1.00 92.19 293 GLN A CA 1
ATOM 2204 C C . GLN A 1 293 ? -3.538 -5.119 -26.657 1.00 92.19 293 GLN A C 1
ATOM 2206 O O . GLN A 1 293 ? -3.220 -4.193 -25.895 1.00 92.19 293 GLN A O 1
ATOM 2211 N N . PRO A 1 294 ? -3.844 -4.919 -27.953 1.00 90.19 294 PRO A N 1
ATOM 2212 C CA . PRO A 1 294 ? -4.008 -3.584 -28.509 1.00 90.19 294 PRO A CA 1
ATOM 2213 C C . PRO A 1 294 ? -5.191 -2.891 -27.820 1.00 90.19 294 PRO A C 1
ATOM 2215 O O . PRO A 1 294 ? -6.199 -3.522 -27.512 1.00 90.19 294 PRO A O 1
ATOM 2218 N N . GLY A 1 295 ? -5.069 -1.593 -27.544 1.00 87.25 295 GLY A N 1
ATOM 2219 C CA . GLY A 1 295 ? -6.137 -0.807 -26.910 1.00 87.25 295 GLY A CA 1
ATOM 2220 C C . GLY A 1 295 ? -6.159 -0.831 -25.376 1.00 87.25 295 GLY A C 1
ATOM 2221 O O . GLY A 1 295 ? -6.792 0.027 -24.766 1.00 87.25 295 GLY A O 1
ATOM 2222 N N . ARG A 1 296 ? -5.446 -1.761 -24.731 1.00 87.50 296 ARG A N 1
ATOM 2223 C CA . ARG A 1 296 ? -5.353 -1.808 -23.268 1.00 87.50 296 ARG A CA 1
ATOM 2224 C C . ARG A 1 296 ? -4.383 -0.751 -22.737 1.00 87.50 296 ARG A C 1
ATOM 2226 O O . ARG A 1 296 ? -3.281 -0.601 -23.257 1.00 87.50 296 ARG A O 1
ATOM 2233 N N . ALA A 1 297 ? -4.779 -0.072 -21.662 1.00 85.75 297 ALA A N 1
ATOM 2234 C CA . ALA A 1 297 ? -3.885 0.774 -20.879 1.00 85.75 297 ALA A CA 1
ATOM 2235 C C . ALA A 1 297 ? -3.057 -0.078 -19.904 1.00 85.75 297 ALA A C 1
ATOM 2237 O O . ALA A 1 297 ? -3.603 -0.945 -19.217 1.00 85.75 297 ALA A O 1
ATOM 2238 N N . TYR A 1 298 ? -1.758 0.206 -19.823 1.00 88.38 298 TYR A N 1
ATOM 2239 C CA . TYR A 1 298 ? -0.828 -0.434 -18.890 1.00 88.38 298 TYR A CA 1
ATOM 2240 C C . TYR A 1 298 ? -0.258 0.600 -17.922 1.00 88.38 298 TYR A C 1
ATOM 2242 O O . TYR A 1 298 ? -0.080 1.761 -18.291 1.00 88.38 298 TYR A O 1
ATOM 2250 N N . LYS A 1 299 ? 0.017 0.162 -16.693 1.00 86.94 299 LYS A N 1
ATOM 2251 C CA . LYS A 1 299 ? 0.541 0.980 -15.595 1.00 86.94 299 LYS A CA 1
ATOM 2252 C C . LYS A 1 299 ? 2.019 0.684 -15.363 1.00 86.94 299 LYS A C 1
ATOM 2254 O O . LYS A 1 299 ? 2.454 -0.446 -15.592 1.00 86.94 299 LYS A O 1
ATOM 2259 N N . THR A 1 300 ? 2.772 1.648 -14.838 1.00 88.75 300 THR A N 1
ATOM 2260 C CA . THR A 1 300 ? 4.109 1.356 -14.319 1.00 88.75 300 THR A CA 1
ATOM 2261 C C . THR A 1 300 ? 3.974 0.377 -13.177 1.00 88.75 300 THR A C 1
ATOM 2263 O O . THR A 1 300 ? 3.076 0.477 -12.341 1.00 88.75 300 THR A O 1
ATOM 2266 N N . ALA A 1 301 ? 4.905 -0.560 -13.126 1.00 88.81 301 ALA A N 1
ATOM 2267 C CA . ALA A 1 301 ? 4.962 -1.470 -12.013 1.00 88.81 301 ALA A CA 1
ATOM 2268 C C . ALA A 1 301 ? 6.389 -1.835 -11.667 1.00 88.81 301 ALA A C 1
ATOM 2270 O O . ALA A 1 301 ? 7.049 -2.633 -12.338 1.00 88.81 301 ALA A O 1
ATOM 2271 N N . ARG A 1 302 ? 6.859 -1.239 -10.581 1.00 92.88 302 ARG A N 1
ATOM 2272 C CA . ARG A 1 302 ? 8.184 -1.460 -10.023 1.00 92.88 302 ARG A CA 1
ATOM 2273 C C . ARG A 1 302 ? 8.069 -2.017 -8.616 1.00 92.88 302 ARG A C 1
ATOM 2275 O O . ARG A 1 302 ? 7.061 -1.819 -7.945 1.00 92.88 302 ARG A O 1
ATOM 2282 N N . PRO A 1 303 ? 9.101 -2.710 -8.131 1.00 94.88 303 PRO A N 1
ATOM 2283 C CA . PRO A 1 303 ? 9.165 -3.038 -6.713 1.00 94.88 303 PRO A CA 1
ATOM 2284 C C . PRO A 1 303 ? 9.146 -1.764 -5.857 1.00 94.88 303 PRO A C 1
ATOM 2286 O O . PRO A 1 303 ? 8.308 -1.622 -4.972 1.00 94.88 303 PRO A O 1
ATOM 2289 N N . PHE A 1 304 ? 9.992 -0.801 -6.220 1.00 96.06 304 PHE A N 1
ATOM 2290 C CA . PHE A 1 304 ? 10.136 0.498 -5.581 1.00 96.06 304 PHE A CA 1
ATOM 2291 C C . PHE A 1 304 ? 10.154 1.566 -6.676 1.00 96.06 304 PHE A C 1
ATOM 2293 O O . PHE A 1 304 ? 10.961 1.472 -7.611 1.00 96.06 304 PHE A O 1
ATOM 2300 N N . LEU A 1 305 ? 9.254 2.542 -6.582 1.00 95.44 305 LEU A N 1
ATOM 2301 C CA . LEU A 1 305 ? 9.207 3.726 -7.435 1.00 95.44 305 LEU A CA 1
ATOM 2302 C C . LEU A 1 305 ? 9.243 4.965 -6.543 1.00 95.44 305 LEU A C 1
ATOM 2304 O O . LEU A 1 305 ? 8.208 5.431 -6.078 1.00 95.44 305 LEU A O 1
ATOM 2308 N N . PHE A 1 306 ? 10.448 5.457 -6.266 1.00 95.25 306 PHE A N 1
ATOM 2309 C CA . PHE A 1 306 ? 10.653 6.663 -5.469 1.00 95.25 306 PHE A CA 1
ATOM 2310 C C . PHE A 1 306 ? 11.028 7.794 -6.417 1.00 95.25 306 PHE A C 1
ATOM 2312 O O . PHE A 1 306 ? 12.041 7.719 -7.121 1.00 95.25 306 PHE A O 1
ATOM 2319 N N . VAL A 1 307 ? 10.186 8.817 -6.475 1.00 92.88 307 VAL A N 1
ATOM 2320 C CA . VAL A 1 307 ? 10.279 9.914 -7.442 1.00 92.88 307 VAL A CA 1
ATOM 2321 C C . VAL A 1 307 ? 10.481 11.251 -6.731 1.00 92.88 307 VAL A C 1
ATOM 2323 O O . VAL A 1 307 ? 10.655 11.317 -5.520 1.00 92.88 307 VAL A O 1
ATOM 2326 N N . GLY A 1 308 ? 10.563 12.334 -7.503 1.00 87.88 308 GLY A N 1
ATOM 2327 C CA . GLY A 1 308 ? 10.775 13.670 -6.953 1.00 87.88 308 GLY A CA 1
ATOM 2328 C C . GLY A 1 308 ? 12.201 13.919 -6.449 1.00 87.88 308 GLY A C 1
ATOM 2329 O O . GLY A 1 308 ? 13.169 13.289 -6.887 1.00 87.88 308 GLY A O 1
ATOM 2330 N N . ASN A 1 309 ? 12.324 14.903 -5.556 1.00 86.44 309 ASN A N 1
ATOM 2331 C CA . ASN A 1 309 ? 13.600 15.403 -5.027 1.00 86.44 309 ASN A CA 1
ATOM 2332 C C . ASN A 1 309 ? 13.896 14.920 -3.598 1.00 86.44 309 ASN A C 1
ATOM 2334 O O . ASN A 1 309 ? 14.865 15.375 -2.982 1.00 86.44 309 ASN A O 1
ATOM 2338 N N . ALA A 1 310 ? 13.076 14.012 -3.072 1.00 88.56 310 ALA A N 1
ATOM 2339 C CA . ALA A 1 310 ? 13.246 13.477 -1.737 1.00 88.56 310 ALA A CA 1
ATOM 2340 C C . ALA A 1 310 ? 14.548 12.682 -1.573 1.00 88.56 310 ALA A C 1
ATOM 2342 O O . ALA A 1 310 ? 15.118 12.122 -2.516 1.00 88.56 310 ALA A O 1
ATOM 2343 N N . ARG A 1 311 ? 15.027 12.648 -0.327 1.00 91.81 311 ARG A N 1
ATOM 2344 C CA . ARG A 1 311 ? 16.259 11.969 0.085 1.00 91.81 311 ARG A CA 1
ATOM 2345 C C . ARG A 1 311 ? 15.929 10.782 0.977 1.00 91.81 311 ARG A C 1
ATOM 2347 O O . ARG A 1 311 ? 16.143 10.854 2.181 1.00 91.81 311 ARG A O 1
ATOM 2354 N N . HIS A 1 312 ? 15.320 9.739 0.425 1.00 95.81 312 HIS A N 1
ATOM 2355 C CA . HIS A 1 312 ? 14.917 8.576 1.220 1.00 95.81 312 HIS A CA 1
ATOM 2356 C C . HIS A 1 312 ? 16.132 7.780 1.707 1.00 95.81 312 HIS A C 1
ATOM 2358 O O . HIS A 1 312 ? 17.191 7.804 1.083 1.00 95.81 312 HIS A O 1
ATOM 2364 N N . THR A 1 313 ? 15.956 7.025 2.786 1.00 96.50 313 THR A N 1
ATOM 2365 C CA . THR A 1 313 ? 16.908 5.980 3.182 1.00 96.50 313 THR A CA 1
ATOM 2366 C C . THR A 1 313 ? 16.215 4.632 3.079 1.00 96.50 313 THR A C 1
ATOM 2368 O O . THR A 1 313 ? 15.131 4.455 3.631 1.00 96.50 313 THR A O 1
ATOM 2371 N N . VAL A 1 314 ? 16.831 3.679 2.382 1.00 96.62 314 VAL A N 1
ATOM 2372 C CA . VAL A 1 314 ? 16.295 2.328 2.179 1.00 96.62 314 VAL A CA 1
ATOM 2373 C C . VAL A 1 314 ? 17.328 1.315 2.638 1.00 96.62 314 VAL A C 1
ATOM 2375 O O . VAL A 1 314 ? 18.417 1.245 2.082 1.00 96.62 314 VAL A O 1
ATOM 2378 N N . ILE A 1 315 ? 16.998 0.527 3.652 1.00 96.56 315 ILE A N 1
ATOM 2379 C CA . ILE A 1 315 ? 17.895 -0.449 4.269 1.00 96.56 315 ILE A CA 1
ATOM 2380 C C . ILE A 1 315 ? 17.385 -1.848 3.947 1.00 96.56 315 ILE A C 1
ATOM 2382 O O . ILE A 1 315 ? 16.214 -2.135 4.170 1.00 96.56 315 ILE A O 1
ATOM 2386 N N . ASN A 1 316 ? 18.259 -2.725 3.452 1.00 95.50 316 ASN A N 1
ATOM 2387 C CA . ASN A 1 316 ? 17.950 -4.115 3.103 1.00 95.50 316 ASN A CA 1
ATOM 2388 C C . ASN A 1 316 ? 16.710 -4.299 2.191 1.00 95.50 316 ASN A C 1
ATOM 2390 O O . ASN A 1 316 ? 15.909 -5.195 2.466 1.00 95.50 316 ASN A O 1
ATOM 2394 N N . PRO A 1 317 ? 16.498 -3.504 1.120 1.00 95.81 317 PRO A N 1
ATOM 2395 C CA . PRO A 1 317 ? 15.397 -3.780 0.205 1.00 95.81 317 PRO A CA 1
ATOM 2396 C C . PRO A 1 317 ? 15.573 -5.161 -0.429 1.00 95.81 317 PRO A C 1
ATOM 2398 O O . PRO A 1 317 ? 16.637 -5.475 -0.975 1.00 95.81 317 PRO A O 1
ATOM 2401 N N . TYR A 1 318 ? 14.524 -5.977 -0.379 1.00 95.00 318 TYR A N 1
ATOM 2402 C CA . TYR A 1 318 ? 14.502 -7.275 -1.036 1.00 95.00 318 TYR A CA 1
ATOM 2403 C C . TYR A 1 318 ? 13.428 -7.315 -2.117 1.00 95.00 318 TYR A C 1
ATOM 2405 O O . TYR A 1 318 ? 12.270 -6.942 -1.912 1.00 95.00 318 TYR A O 1
ATOM 2413 N N . ARG A 1 319 ? 13.845 -7.756 -3.299 1.00 92.31 319 ARG A N 1
ATOM 2414 C CA . ARG A 1 319 ? 12.990 -7.947 -4.455 1.00 92.31 319 ARG A CA 1
ATOM 2415 C C . ARG A 1 319 ? 13.135 -9.376 -4.946 1.00 92.31 319 ARG A C 1
ATOM 2417 O O . ARG A 1 319 ? 14.236 -9.784 -5.310 1.00 92.31 319 ARG A O 1
ATOM 2424 N N . GLU A 1 320 ? 12.025 -10.089 -5.045 1.00 90.75 320 GLU A N 1
ATOM 2425 C CA . GLU A 1 320 ? 11.996 -11.384 -5.716 1.00 90.75 320 GLU A CA 1
ATOM 2426 C C . GLU A 1 320 ? 12.038 -11.238 -7.252 1.00 90.75 320 GLU A C 1
ATOM 2428 O O . GLU A 1 320 ? 11.990 -10.146 -7.844 1.00 90.75 320 GLU A O 1
ATOM 2433 N N . ASP A 1 321 ? 12.224 -12.368 -7.929 1.00 71.62 321 ASP A N 1
ATOM 2434 C CA . ASP A 1 321 ? 12.322 -12.404 -9.381 1.00 71.62 321 ASP A CA 1
ATOM 2435 C C . ASP A 1 321 ? 10.986 -12.053 -10.058 1.00 71.62 321 ASP A C 1
ATOM 2437 O O . ASP A 1 321 ? 9.919 -12.048 -9.453 1.00 71.62 321 ASP A O 1
ATOM 2441 N N . ASN A 1 322 ? 11.051 -11.721 -11.350 1.00 79.56 322 ASN A N 1
ATOM 2442 C CA . ASN A 1 322 ? 9.918 -11.319 -12.196 1.00 79.56 322 ASN A CA 1
ATOM 2443 C C . ASN A 1 322 ? 9.355 -9.902 -12.010 1.00 79.56 322 ASN A C 1
ATOM 2445 O O . ASN A 1 322 ? 8.234 -9.635 -12.429 1.00 79.56 322 ASN A O 1
ATOM 2449 N N . GLN A 1 323 ? 10.110 -8.955 -11.461 1.00 87.19 323 GLN A N 1
ATOM 2450 C CA . GLN A 1 323 ? 9.682 -7.551 -11.389 1.00 87.19 323 GLN A CA 1
ATOM 2451 C C . GLN A 1 323 ? 10.572 -6.633 -12.231 1.00 87.19 323 GLN A C 1
ATOM 2453 O O . GLN A 1 323 ? 11.731 -6.957 -12.520 1.00 87.19 323 GLN A O 1
ATOM 2458 N N . ALA A 1 324 ? 10.044 -5.464 -12.601 1.00 87.44 324 ALA A N 1
ATOM 2459 C CA . ALA A 1 324 ? 10.845 -4.394 -13.182 1.00 87.44 324 ALA A CA 1
ATOM 2460 C C . ALA A 1 324 ? 11.997 -4.000 -12.245 1.00 87.44 324 ALA A C 1
ATOM 2462 O O . ALA A 1 324 ? 12.020 -4.331 -11.052 1.00 87.44 324 ALA A O 1
ATOM 2463 N N . ALA A 1 325 ? 12.980 -3.290 -12.779 1.00 89.50 325 ALA A N 1
ATOM 2464 C CA . ALA A 1 325 ? 14.025 -2.729 -11.944 1.00 89.50 325 ALA A CA 1
ATOM 2465 C C . ALA A 1 325 ? 13.455 -1.625 -11.023 1.00 89.50 325 ALA A C 1
ATOM 2467 O O . ALA A 1 325 ? 12.505 -0.931 -11.387 1.00 89.50 325 ALA A O 1
ATOM 2468 N N . ALA A 1 326 ? 14.005 -1.467 -9.821 1.00 92.19 326 ALA A N 1
ATOM 2469 C CA . ALA A 1 326 ? 13.634 -0.378 -8.922 1.00 92.19 326 ALA A CA 1
ATOM 2470 C C . ALA A 1 326 ? 14.093 0.971 -9.478 1.00 92.19 326 ALA A C 1
ATOM 2472 O O . ALA A 1 326 ? 15.180 1.067 -10.051 1.00 92.19 326 ALA A O 1
ATOM 2473 N N . LEU A 1 327 ? 13.291 2.012 -9.270 1.00 92.31 327 LEU A N 1
ATOM 2474 C CA . LEU A 1 327 ? 13.663 3.384 -9.585 1.00 92.31 327 LEU A CA 1
ATOM 2475 C C . LEU A 1 327 ? 13.708 4.185 -8.288 1.00 92.31 327 LEU A C 1
ATOM 2477 O O . LEU A 1 327 ? 12.677 4.376 -7.652 1.00 92.31 327 LEU A O 1
ATOM 2481 N N . PHE A 1 328 ? 14.901 4.647 -7.915 1.00 93.25 328 PHE A N 1
ATOM 2482 C CA . PHE A 1 328 ? 15.094 5.518 -6.764 1.00 93.25 328 PHE A CA 1
ATOM 2483 C C . PHE A 1 328 ? 15.467 6.933 -7.214 1.00 93.25 328 PHE A C 1
ATOM 2485 O O . PHE A 1 328 ? 16.271 7.121 -8.140 1.00 93.25 328 PHE A O 1
ATOM 2492 N N . SER A 1 329 ? 14.902 7.928 -6.532 1.00 90.25 329 SER A N 1
ATOM 2493 C CA . SER A 1 329 ? 15.199 9.343 -6.741 1.00 90.25 329 SER A CA 1
ATOM 2494 C C . SER A 1 329 ? 16.672 9.648 -6.441 1.00 90.25 329 SER A C 1
ATOM 2496 O O . SER A 1 329 ? 17.360 8.907 -5.734 1.00 90.25 329 SER A O 1
ATOM 2498 N N . GLY A 1 330 ? 17.187 10.760 -6.978 1.00 85.75 330 GLY A N 1
ATOM 2499 C CA . GLY A 1 330 ? 18.620 11.081 -6.897 1.00 85.75 330 GLY A CA 1
ATOM 2500 C C . GLY A 1 330 ? 19.172 11.327 -5.500 1.00 85.75 330 GLY A C 1
ATOM 2501 O O . GLY A 1 330 ? 20.375 11.213 -5.296 1.00 85.75 330 GLY A O 1
ATOM 2502 N N . GLY A 1 331 ? 18.303 11.634 -4.540 1.00 87.44 331 GLY A N 1
ATOM 2503 C CA . GLY A 1 331 ? 18.676 11.815 -3.145 1.00 87.44 331 GLY A CA 1
ATOM 2504 C C . GLY A 1 331 ? 18.644 10.538 -2.308 1.00 87.44 331 GLY A C 1
ATOM 2505 O O . GLY A 1 331 ? 18.985 10.601 -1.131 1.00 87.44 331 GLY A O 1
ATOM 2506 N N . THR A 1 332 ? 18.191 9.411 -2.864 1.00 93.44 332 THR A N 1
ATOM 2507 C CA . THR A 1 332 ? 17.958 8.194 -2.082 1.00 93.44 332 THR A CA 1
ATOM 2508 C C . THR A 1 332 ? 19.268 7.487 -1.740 1.00 93.44 332 THR A C 1
ATOM 2510 O O . THR A 1 332 ? 20.051 7.177 -2.639 1.00 93.44 332 THR A O 1
ATOM 2513 N N . LEU A 1 333 ? 19.477 7.178 -0.460 1.00 93.81 333 LEU A N 1
ATOM 2514 C CA . LEU A 1 333 ? 20.539 6.303 0.031 1.00 93.81 333 LEU A CA 1
ATOM 2515 C C . LEU A 1 333 ? 19.999 4.878 0.185 1.00 93.81 333 LEU A C 1
ATOM 2517 O O . LEU A 1 333 ? 19.114 4.633 1.004 1.00 93.81 333 LEU A O 1
ATOM 2521 N N . VAL A 1 334 ? 20.553 3.932 -0.570 1.00 92.25 334 VAL A N 1
ATOM 2522 C CA . VAL A 1 334 ? 20.242 2.504 -0.442 1.00 92.25 334 VAL A CA 1
ATOM 2523 C C . VAL A 1 334 ? 21.399 1.792 0.253 1.00 92.25 334 VAL A C 1
ATOM 2525 O O . VAL A 1 334 ? 22.545 1.883 -0.188 1.00 92.25 334 VAL A O 1
ATOM 2528 N N . ILE A 1 335 ? 21.102 1.091 1.344 1.00 93.38 335 ILE A N 1
ATOM 2529 C CA . ILE A 1 335 ? 22.066 0.377 2.180 1.00 93.38 335 ILE A CA 1
ATOM 2530 C C . ILE A 1 335 ? 21.747 -1.117 2.111 1.00 93.38 335 ILE A C 1
ATOM 2532 O O . ILE A 1 335 ? 20.707 -1.545 2.618 1.00 93.38 335 ILE A O 1
ATOM 2536 N N . ASN A 1 336 ? 22.659 -1.910 1.539 1.00 89.94 336 ASN A N 1
ATOM 2537 C CA . ASN A 1 336 ? 22.502 -3.358 1.352 1.00 89.94 336 ASN A CA 1
ATOM 2538 C C . ASN A 1 336 ? 21.260 -3.745 0.505 1.00 89.94 336 ASN A C 1
ATOM 2540 O O . ASN A 1 336 ? 20.657 -2.911 -0.169 1.00 89.94 336 ASN A O 1
ATOM 2544 N N . GLY A 1 337 ? 20.890 -5.030 0.511 1.00 86.00 337 GLY A N 1
ATOM 2545 C CA . GLY A 1 337 ? 19.697 -5.569 -0.136 1.00 86.00 337 GLY A CA 1
ATOM 2546 C C . GLY A 1 337 ? 19.977 -6.310 -1.443 1.00 86.00 337 GLY A C 1
ATOM 2547 O O . GLY A 1 337 ? 21.058 -6.236 -2.028 1.00 86.00 337 GLY A O 1
ATOM 2548 N N . ALA A 1 338 ? 18.964 -7.034 -1.911 1.00 87.50 338 ALA A N 1
ATOM 2549 C CA . ALA A 1 338 ? 18.971 -7.722 -3.195 1.00 87.50 338 ALA A CA 1
ATOM 2550 C C . ALA A 1 338 ? 17.852 -7.137 -4.061 1.00 87.50 338 ALA A C 1
ATOM 2552 O O . ALA A 1 338 ? 16.721 -7.618 -4.077 1.00 87.50 338 ALA A O 1
ATOM 2553 N N . CYS A 1 339 ? 18.180 -6.044 -4.754 1.00 83.38 339 CYS A N 1
ATOM 2554 C CA . CYS A 1 339 ? 17.266 -5.349 -5.648 1.00 83.38 339 CYS A CA 1
ATOM 2555 C C . CYS A 1 339 ? 18.008 -4.840 -6.893 1.00 83.38 339 CYS A C 1
ATOM 2557 O O . CYS A 1 339 ? 19.015 -4.143 -6.789 1.00 83.38 339 CYS A O 1
ATOM 2559 N N . ARG A 1 340 ? 17.496 -5.160 -8.089 1.00 82.69 340 ARG A N 1
ATOM 2560 C CA . ARG A 1 340 ? 18.016 -4.629 -9.360 1.00 82.69 340 ARG A CA 1
ATOM 2561 C C . ARG A 1 340 ? 17.575 -3.177 -9.542 1.00 82.69 340 ARG A C 1
ATOM 2563 O O . ARG A 1 340 ? 16.391 -2.885 -9.386 1.00 82.69 340 ARG A O 1
ATOM 2570 N N . MET A 1 341 ? 18.493 -2.299 -9.943 1.00 80.62 341 MET A N 1
ATOM 2571 C CA . MET A 1 341 ? 18.195 -0.902 -10.274 1.00 80.62 341 MET A CA 1
ATOM 2572 C C . MET A 1 341 ? 17.933 -0.662 -11.753 1.00 80.62 341 MET A C 1
ATOM 2574 O O . MET A 1 341 ? 18.538 -1.288 -12.623 1.00 80.62 341 MET A O 1
ATOM 2578 N N . ASP A 1 342 ? 17.040 0.285 -12.016 1.00 78.75 342 ASP A N 1
ATOM 2579 C CA . ASP A 1 342 ? 16.868 0.898 -13.322 1.00 78.75 342 ASP A CA 1
ATOM 2580 C C . ASP A 1 342 ? 18.101 1.747 -13.656 1.00 78.75 342 ASP A C 1
ATOM 2582 O O . ASP A 1 342 ? 18.654 2.415 -12.781 1.00 78.75 342 ASP A O 1
ATOM 2586 N N . ALA A 1 343 ? 18.522 1.761 -14.920 1.00 72.56 343 ALA A N 1
ATOM 2587 C CA . ALA A 1 343 ? 19.647 2.581 -15.371 1.00 72.56 343 ALA A CA 1
ATOM 2588 C C . ALA A 1 343 ? 19.411 4.091 -15.158 1.00 72.56 343 ALA A C 1
ATOM 2590 O O . ALA A 1 343 ? 20.366 4.858 -15.046 1.00 72.56 343 ALA A O 1
ATOM 2591 N N . LYS A 1 344 ? 18.144 4.518 -15.081 1.00 76.31 344 LYS A N 1
ATOM 2592 C CA . LYS A 1 344 ? 17.728 5.893 -14.776 1.00 76.31 344 LYS A CA 1
ATOM 2593 C C . LYS A 1 344 ? 17.756 6.211 -13.280 1.00 76.31 344 LYS A C 1
ATOM 2595 O O . LYS A 1 344 ? 17.588 7.375 -12.918 1.00 76.31 344 LYS A O 1
ATOM 2600 N N . SER A 1 345 ? 17.942 5.210 -12.416 1.00 72.12 345 SER A N 1
ATOM 2601 C CA . SER A 1 345 ? 18.055 5.413 -10.974 1.00 72.12 345 SER A CA 1
ATOM 2602 C C . SER A 1 345 ? 19.246 6.313 -10.664 1.00 72.12 345 SER A C 1
ATOM 2604 O O . SER A 1 345 ? 20.353 6.115 -11.170 1.00 72.12 345 SER A O 1
ATOM 2606 N N . LYS A 1 346 ? 19.008 7.325 -9.830 1.00 77.44 346 LYS A N 1
ATOM 2607 C CA . LYS A 1 346 ? 20.030 8.301 -9.428 1.00 77.44 346 LYS A CA 1
ATOM 2608 C C . LYS A 1 346 ? 20.478 8.115 -7.972 1.00 77.44 346 LYS A C 1
ATOM 2610 O O . LYS A 1 346 ? 21.325 8.879 -7.521 1.00 77.44 346 LYS A O 1
ATOM 2615 N N . GLY A 1 347 ? 19.921 7.135 -7.257 1.00 69.25 347 GLY A N 1
ATOM 2616 C CA . GLY A 1 347 ? 20.241 6.871 -5.854 1.00 69.25 347 GLY A CA 1
ATOM 2617 C C . GLY A 1 347 ? 21.704 6.475 -5.620 1.00 69.25 347 GLY A C 1
ATOM 2618 O O . GLY A 1 347 ? 22.375 5.923 -6.497 1.00 69.25 347 GLY A O 1
ATOM 2619 N N . GLN A 1 348 ? 22.193 6.753 -4.415 1.00 76.88 348 GLN A N 1
ATOM 2620 C CA . GLN A 1 348 ? 23.521 6.373 -3.935 1.00 76.88 348 GLN A CA 1
ATOM 2621 C C . GLN A 1 348 ? 23.456 5.012 -3.236 1.00 76.88 348 GLN A C 1
ATOM 2623 O O . GLN A 1 348 ? 22.516 4.741 -2.494 1.00 76.88 348 GLN A O 1
ATOM 2628 N N . TRP A 1 349 ? 24.454 4.158 -3.472 1.00 72.00 349 TRP A N 1
ATOM 2629 C CA . TRP A 1 349 ? 24.487 2.794 -2.939 1.00 72.00 349 TRP A CA 1
ATOM 2630 C C . TRP A 1 349 ? 25.655 2.602 -1.997 1.00 72.00 349 TRP A C 1
ATOM 2632 O O . TRP A 1 349 ? 26.810 2.824 -2.363 1.00 72.00 349 TRP A O 1
ATOM 2642 N N . LEU A 1 350 ? 25.334 2.135 -0.798 1.00 69.38 350 LEU A N 1
ATOM 2643 C CA . LEU A 1 350 ? 26.295 1.781 0.223 1.00 69.38 350 LEU A CA 1
ATOM 2644 C C . LEU A 1 350 ? 26.201 0.264 0.460 1.00 69.38 350 LEU A C 1
ATOM 2646 O O . LEU A 1 350 ? 25.384 -0.217 1.242 1.00 69.38 350 LEU A O 1
ATOM 2650 N N . PHE A 1 351 ? 27.071 -0.453 -0.263 1.00 58.28 351 PHE A N 1
ATOM 2651 C CA . PHE A 1 351 ? 27.337 -1.903 -0.249 1.00 58.28 351 PHE A CA 1
ATOM 2652 C C . PHE A 1 351 ? 26.245 -2.843 -0.799 1.00 58.28 351 PHE A C 1
ATOM 2654 O O . PHE A 1 351 ? 25.058 -2.683 -0.548 1.00 58.28 351 PHE A O 1
ATOM 2661 N N . GLN A 1 352 ? 26.698 -3.875 -1.525 1.00 50.03 352 GLN A N 1
ATOM 2662 C CA . GLN A 1 352 ? 25.935 -5.039 -1.987 1.00 50.03 352 GLN A CA 1
ATOM 2663 C C . GLN A 1 352 ? 26.775 -6.303 -1.736 1.00 50.03 352 GLN A C 1
ATOM 2665 O O . GLN A 1 352 ? 27.967 -6.325 -2.039 1.00 50.03 352 GLN A O 1
ATOM 2670 N N . SER A 1 353 ? 26.153 -7.365 -1.228 1.00 40.72 353 SER A N 1
ATOM 2671 C CA . SER A 1 353 ? 26.605 -8.759 -1.357 1.00 40.72 353 SER A CA 1
ATOM 2672 C C . SER A 1 353 ? 25.365 -9.624 -1.104 1.00 40.72 353 SER A C 1
ATOM 2674 O O . SER A 1 353 ? 24.765 -9.524 -0.043 1.00 40.72 353 SER A O 1
ATOM 2676 N N . THR A 1 354 ? 24.810 -10.380 -2.048 1.00 44.72 354 THR A N 1
ATOM 2677 C CA . THR A 1 354 ? 25.394 -11.539 -2.733 1.00 44.72 354 THR A CA 1
ATOM 2678 C C . THR A 1 354 ? 24.501 -11.894 -3.932 1.00 44.72 354 THR A C 1
ATOM 2680 O O . THR A 1 354 ? 23.283 -11.931 -3.791 1.00 44.72 354 THR A O 1
ATOM 2683 N N . ASN A 1 355 ? 25.100 -12.113 -5.110 1.00 39.78 355 ASN A N 1
ATOM 2684 C CA . ASN A 1 355 ? 24.755 -13.167 -6.085 1.00 39.78 355 ASN A CA 1
ATOM 2685 C C . ASN A 1 355 ? 25.499 -12.921 -7.406 1.00 39.78 355 ASN A C 1
ATOM 2687 O O . ASN A 1 355 ? 24.948 -12.362 -8.347 1.00 39.78 355 ASN A O 1
ATOM 2691 N N . GLY A 1 356 ? 26.772 -13.330 -7.439 1.00 42.00 356 GLY A N 1
ATOM 2692 C CA . GLY A 1 356 ? 27.424 -14.054 -8.546 1.00 42.00 356 GLY A CA 1
ATOM 2693 C C . GLY A 1 356 ? 27.502 -13.480 -9.968 1.00 42.00 356 GLY A C 1
ATOM 2694 O O . GLY A 1 356 ? 28.256 -14.026 -10.765 1.00 42.00 356 GLY A O 1
ATOM 2695 N N . THR A 1 357 ? 26.802 -12.408 -10.322 1.00 38.97 357 THR A N 1
ATOM 2696 C CA . THR A 1 357 ? 26.927 -11.754 -11.628 1.00 38.97 357 THR A CA 1
ATOM 2697 C C . THR A 1 357 ? 27.206 -10.280 -11.412 1.00 38.97 357 THR A C 1
ATOM 2699 O O . THR A 1 357 ? 26.321 -9.474 -11.132 1.00 38.97 357 THR A O 1
ATOM 2702 N N . THR A 1 358 ? 28.494 -9.973 -11.498 1.00 47.03 358 THR A N 1
ATOM 2703 C CA . THR A 1 358 ? 29.090 -8.653 -11.668 1.00 47.03 358 THR A CA 1
ATOM 2704 C C . THR A 1 358 ? 28.260 -7.760 -12.591 1.00 47.03 358 THR A C 1
ATOM 2706 O O . THR A 1 358 ? 28.014 -8.118 -13.740 1.00 47.03 358 THR A O 1
ATOM 2709 N N . ASN A 1 359 ? 27.834 -6.596 -12.085 1.00 40.53 359 ASN A N 1
ATOM 2710 C CA . ASN A 1 359 ? 28.054 -5.273 -12.690 1.00 40.53 359 ASN A CA 1
ATOM 2711 C C . ASN A 1 359 ? 27.196 -4.200 -11.999 1.00 40.53 359 ASN A C 1
ATOM 2713 O O . ASN A 1 359 ? 26.044 -3.994 -12.365 1.00 40.53 359 ASN A O 1
ATOM 2717 N N . ALA A 1 360 ? 27.792 -3.505 -11.024 1.00 39.62 360 ALA A N 1
ATOM 2718 C CA . ALA A 1 360 ? 27.778 -2.042 -10.896 1.00 39.62 360 ALA A CA 1
ATOM 2719 C C . ALA A 1 360 ? 28.478 -1.635 -9.587 1.00 39.62 360 ALA A C 1
ATOM 2721 O O . ALA A 1 360 ? 27.851 -1.160 -8.642 1.00 39.62 360 ALA A O 1
ATOM 2722 N N . THR A 1 361 ? 29.805 -1.769 -9.538 1.00 40.78 361 THR A N 1
ATOM 2723 C CA . THR A 1 361 ? 30.607 -1.043 -8.547 1.00 40.78 361 THR A CA 1
ATOM 2724 C C . THR A 1 361 ? 30.657 0.420 -8.981 1.00 40.78 361 THR A C 1
ATOM 2726 O O . THR A 1 361 ? 31.619 0.866 -9.602 1.00 40.78 361 THR A O 1
ATOM 2729 N N . LYS A 1 362 ? 29.605 1.193 -8.701 1.00 43.88 362 LYS A N 1
ATOM 2730 C CA . LYS A 1 362 ? 29.736 2.650 -8.711 1.00 43.88 362 LYS A CA 1
ATOM 2731 C C . LYS A 1 362 ? 30.408 3.007 -7.389 1.00 43.88 362 LYS A C 1
ATOM 2733 O O . LYS A 1 362 ? 29.738 3.178 -6.377 1.00 43.88 362 LYS A O 1
ATOM 2738 N N . GLN A 1 363 ? 31.745 3.014 -7.389 1.00 42.22 363 GLN A N 1
ATOM 2739 C CA . GLN A 1 363 ? 32.514 3.621 -6.305 1.00 42.22 363 GLN A CA 1
ATOM 2740 C C . GLN A 1 363 ? 31.916 5.002 -6.043 1.00 42.22 363 GLN A C 1
ATOM 2742 O O . GLN A 1 363 ? 31.718 5.785 -6.977 1.00 42.22 363 GLN A O 1
ATOM 2747 N N . ILE A 1 364 ? 31.608 5.274 -4.778 1.00 42.56 364 ILE A N 1
ATOM 2748 C CA . ILE A 1 364 ? 31.353 6.625 -4.302 1.00 42.56 364 ILE A CA 1
ATOM 2749 C C . ILE A 1 364 ? 32.620 7.407 -4.663 1.00 42.56 364 ILE A C 1
ATOM 2751 O O . ILE A 1 364 ? 33.655 7.230 -4.024 1.00 42.56 364 ILE A O 1
ATOM 2755 N N . LYS A 1 365 ? 32.580 8.192 -5.747 1.00 39.53 365 LYS A N 1
ATOM 2756 C CA . LYS A 1 365 ? 33.567 9.254 -5.936 1.00 39.53 365 LYS A CA 1
ATOM 2757 C C . LYS A 1 365 ? 33.287 10.230 -4.801 1.00 39.53 365 LYS A C 1
ATOM 2759 O O . LYS A 1 365 ? 32.235 10.867 -4.815 1.00 39.53 365 LYS A O 1
ATOM 2764 N N . GLN A 1 366 ? 34.152 10.183 -3.789 1.00 39.59 366 GLN A N 1
ATOM 2765 C CA . GLN A 1 366 ? 34.203 11.169 -2.716 1.00 39.59 366 GLN A CA 1
ATOM 2766 C C . GLN A 1 366 ? 34.388 12.566 -3.298 1.00 39.59 366 GLN A C 1
ATOM 2768 O O . GLN A 1 366 ? 35.102 12.678 -4.325 1.00 39.59 366 GLN A O 1
#

Sequence (366 aa):
MKWQGATLTGLAVIMAAFAARNWQNTSPLPPKTAFLDNYVSKGQVESARLLAELPDGGVIQCSPATVYLFKTPLRFTKSVTILGFSTTANRSTVWKFPIDSAGVSFTRTDTASSTGNIVSGIWFDGGHRDGAKAAHGCYATGRTDLADCVFEGFAGHGVFLDGTGVKGANGNVNRNTVTNCRFSRNGGDGLHVDGNDANVITVTGCDATNNEGNGFYDGAMMCNLYISPHTNGNGWRGGKVTHRCIRWFALSDSVPPGIEPGISQNWQAHWDTLFVARDGRCLPATVEFQAWQPGRAYKTARPFLFVGNARHTVINPYREDNQAAALFSGGTLVINGACRMDAKSKGQWLFQSTNGTTNATKQIKQ

Secondary structure (DSSP, 8-state):
---PPPPHHHHHHHHHHHHHHTT-SS-SSPPPEEEGGGGEETTEE-HHHHHHHPPTTEEEEPPTT-EEEBSS-EEESS-EEEE----SSS-SEEEEPPTT---EEE----TT-S--EEEESEEEE---SSS-TT--SEEESS-EEEES-EEES-SS-SEEEE----TTSS---TT-EEES-EEES-SS-SEEEEETT--S-EEES-EEES-SS-SEEEEESS--EEES-EEESTTTTTTEEEETTEEEEESSTTB-TT--TTTSTTGGGTEEEEEE-TT-PPPPP-SSSEEP-TT--B----SEEE-TT---EEES-EE-SSSPPBB--TT-EEES-B-PBPTT---EEE-----S----------